Protein AF-A0A916DMB1-F1 (afdb_monomer_lite)

pLDDT: mean 93.6, std 9.12, range [52.88, 98.81]

Secondary structure (DSSP, 8-state):
--HHHHHHHHHHHHHHHHHHHHHHHHHHHHHHHHHHT--EEEE-TTSSSBSSTTTTTSPPPPHHHHHHT--TT-EEEEE-EEEEEETTEEEEEEEEEESSGGGHHHHHHHHHHHTTT----SEE-TTSS-EEEEEEE-GGG--SSSEEEEEE-SEEEESSS--EEETT-TTEEESEEEEEE-TT-EEE-TTPBPTTT-PBPEE-SGGGT-

Sequence (210 aa):
MNSRRHARTSEHEEAAADLKKFDKSIRETALRLCKLGFAVHWLRLGSKAPVEAGWPDLPVKTAEELMRTHQPAFNLGFRAGEPSIVDGLALVVLDVDIKHPDFAEEAYAAAKSLMGGNFRPTVISGSGVGRHQFLRVPLEKVPHKAALTLRSADVAVLNDEPRIVRLGTPKSKPVWTIELLSTGKNVVLPPSIHPDTGRQYEWADAEFVS

Foldseek 3Di:
DPPVVVVVVVVVVVVVVVQVVQLVVQLVLLLVQLVQQFLKFWADALDLHGPDDPVLPDQRDHSVRRVVPDDGRIFMKTFFAPNGAGPQFGKKKWKKFAQAQVCLVVSQVVQCVVVVNPDQFQKDAQVNRIGIDIDTHHNVPFDPDQKDFPDFAQWWAAPVDRDIDGPPPPRTDTSITIIIGYRPDIDTDPQHAHNPRRHGMDGRDPVSVD

Structure (mmCIF, N/CA/C/O backbone):
data_AF-A0A916DMB1-F1
#
_entry.id   AF-A0A916DMB1-F1
#
loop_
_atom_site.group_PDB
_atom_site.id
_atom_site.type_symbol
_atom_site.label_atom_id
_atom_site.label_alt_id
_atom_site.label_comp_id
_atom_site.label_asym_id
_atom_site.label_entity_id
_atom_site.label_seq_id
_atom_site.pdbx_PDB_ins_code
_atom_site.Cartn_x
_atom_site.Cartn_y
_atom_site.Cartn_z
_atom_site.occupancy
_atom_site.B_iso_or_equiv
_atom_site.auth_seq_id
_atom_site.auth_comp_id
_atom_site.auth_asym_id
_atom_site.auth_atom_id
_atom_site.pdbx_PDB_model_num
ATOM 1 N N . MET A 1 1 ? -21.398 44.300 -8.995 1.00 52.88 1 MET A N 1
ATOM 2 C CA . MET A 1 1 ? -20.531 43.870 -7.867 1.00 52.88 1 MET A CA 1
ATOM 3 C C . MET A 1 1 ? -21.116 42.748 -6.985 1.00 52.88 1 MET A C 1
ATOM 5 O O . MET A 1 1 ? -20.352 42.183 -6.215 1.00 52.88 1 MET A O 1
ATOM 9 N N . ASN A 1 2 ? -22.387 42.329 -7.134 1.00 55.28 2 ASN A N 1
ATOM 10 C CA . ASN A 1 2 ? -22.997 41.268 -6.300 1.00 55.28 2 ASN A CA 1
ATOM 11 C C . ASN A 1 2 ? -22.717 39.811 -6.725 1.00 55.28 2 ASN A C 1
ATOM 13 O O . ASN A 1 2 ? -22.819 38.912 -5.894 1.00 55.28 2 ASN A O 1
ATOM 17 N N . SER A 1 3 ? -22.314 39.567 -7.978 1.00 55.03 3 SER A N 1
ATOM 18 C CA . SER A 1 3 ? -22.156 38.199 -8.505 1.00 55.03 3 SER A CA 1
ATOM 19 C C . SER A 1 3 ? -20.922 37.458 -7.968 1.00 55.03 3 SER A C 1
ATOM 21 O O . SER A 1 3 ? -20.956 36.245 -7.813 1.00 55.03 3 SER A O 1
ATOM 23 N N . ARG A 1 4 ? -19.835 38.176 -7.634 1.00 56.75 4 ARG A N 1
ATOM 24 C CA . ARG A 1 4 ? -18.587 37.565 -7.125 1.00 56.75 4 ARG A CA 1
ATOM 25 C C . ARG A 1 4 ? -18.650 37.165 -5.646 1.00 56.75 4 ARG A C 1
ATOM 27 O O . ARG A 1 4 ? -17.880 36.311 -5.228 1.00 56.75 4 ARG A O 1
ATOM 34 N N . ARG A 1 5 ? -19.535 37.783 -4.851 1.00 57.69 5 ARG A N 1
ATOM 35 C CA . ARG A 1 5 ? -19.729 37.413 -3.436 1.00 57.69 5 ARG A CA 1
ATOM 36 C C . ARG A 1 5 ? -20.555 36.135 -3.291 1.00 57.69 5 ARG A C 1
ATOM 38 O O . ARG A 1 5 ? -20.162 35.297 -2.498 1.00 57.69 5 ARG A O 1
ATOM 45 N N . HIS A 1 6 ? -21.610 35.973 -4.094 1.00 58.19 6 HIS A N 1
ATOM 46 C CA . HIS A 1 6 ? -22.453 34.769 -4.075 1.00 58.19 6 HIS A CA 1
ATOM 47 C C . HIS A 1 6 ? -21.714 33.518 -4.581 1.00 58.19 6 HIS A C 1
ATOM 49 O O . HIS A 1 6 ? -21.847 32.460 -3.979 1.00 58.19 6 HIS A O 1
ATOM 55 N N . ALA A 1 7 ? -20.885 33.650 -5.626 1.00 63.22 7 ALA A N 1
ATOM 56 C CA . ALA A 1 7 ? -20.095 32.532 -6.153 1.00 63.22 7 ALA A CA 1
ATOM 57 C C . ALA A 1 7 ? -19.035 32.018 -5.157 1.00 63.22 7 ALA A C 1
ATOM 59 O O . ALA A 1 7 ? -18.841 30.817 -5.018 1.00 63.22 7 ALA A O 1
ATOM 60 N N . ARG A 1 8 ? -18.392 32.916 -4.392 1.00 63.88 8 ARG A N 1
ATOM 61 C CA . ARG A 1 8 ? -17.432 32.508 -3.349 1.00 63.88 8 ARG A CA 1
ATOM 62 C C . ARG A 1 8 ? -18.092 31.765 -2.195 1.00 63.88 8 ARG A C 1
ATOM 64 O O . ARG A 1 8 ? -17.508 30.828 -1.670 1.00 63.88 8 ARG A O 1
ATOM 71 N N . THR A 1 9 ? -19.278 32.192 -1.770 1.00 71.00 9 THR A N 1
ATOM 72 C CA . THR A 1 9 ? -19.999 31.512 -0.687 1.00 71.00 9 THR A CA 1
ATOM 73 C C . THR A 1 9 ? -20.431 30.106 -1.091 1.00 71.00 9 THR A C 1
ATOM 75 O O . THR A 1 9 ? -20.246 29.192 -0.296 1.00 71.00 9 THR A O 1
ATOM 78 N N . SER A 1 10 ? -20.887 29.901 -2.333 1.00 73.25 10 SER A N 1
ATOM 79 C CA . SER A 1 10 ? -21.267 28.566 -2.812 1.00 73.25 10 SER A CA 1
ATOM 80 C C . SER A 1 10 ? -20.072 27.614 -2.943 1.00 73.25 10 SER A C 1
ATOM 82 O O . SER A 1 10 ? -20.172 26.468 -2.524 1.00 73.25 10 SER A O 1
ATOM 84 N N . GLU A 1 11 ? -18.922 28.087 -3.440 1.00 74.06 11 GLU A N 1
ATOM 85 C CA . GLU A 1 11 ? -17.697 27.269 -3.556 1.00 74.06 11 GLU A CA 1
ATOM 86 C C . GLU A 1 11 ? -17.161 26.818 -2.184 1.00 74.06 11 GLU A C 1
ATOM 88 O O . GLU A 1 11 ? -16.715 25.683 -2.017 1.00 74.06 11 GLU A O 1
ATOM 93 N N . HIS A 1 12 ? -17.220 27.693 -1.174 1.00 75.12 12 HIS A N 1
ATOM 94 C CA . HIS A 1 12 ? -16.802 27.347 0.186 1.00 75.12 12 HIS A CA 1
ATOM 95 C C . HIS A 1 12 ? -17.757 26.357 0.869 1.00 75.12 12 HIS A C 1
ATOM 97 O O . HIS A 1 12 ? -17.301 25.490 1.617 1.00 75.12 12 HIS A O 1
ATOM 103 N N . GLU A 1 13 ? -19.064 26.476 0.629 1.00 81.81 13 GLU A N 1
ATOM 104 C CA . GLU A 1 13 ? -20.068 25.550 1.161 1.00 81.81 13 GLU A CA 1
ATOM 105 C C . GLU A 1 13 ? -19.942 24.154 0.539 1.00 81.81 13 GLU A C 1
ATOM 107 O O . GLU A 1 13 ? -19.993 23.158 1.264 1.00 81.81 13 GLU A O 1
ATOM 112 N N . GLU A 1 14 ? -19.700 24.080 -0.771 1.00 85.38 14 GLU A N 1
ATOM 113 C CA . GLU A 1 14 ? -19.480 22.827 -1.500 1.00 85.38 14 GLU A CA 1
ATOM 114 C C . GLU A 1 14 ? -18.206 22.116 -1.019 1.00 85.38 14 GLU A C 1
ATOM 116 O O . GLU A 1 14 ? -18.266 20.962 -0.593 1.00 85.38 14 GLU A O 1
ATOM 121 N N . ALA A 1 15 ? -17.080 22.833 -0.926 1.00 84.25 15 ALA A N 1
ATOM 122 C CA . ALA A 1 15 ? -15.829 22.272 -0.411 1.00 84.25 15 ALA A CA 1
ATOM 123 C C . ALA A 1 15 ? -15.951 21.769 1.043 1.00 84.25 15 ALA A C 1
ATOM 125 O O . ALA A 1 15 ? -15.376 20.742 1.412 1.00 84.25 15 ALA A O 1
ATOM 126 N N . ALA A 1 16 ? -16.718 22.470 1.885 1.00 87.12 16 ALA A N 1
ATOM 127 C CA . ALA A 1 16 ? -16.978 22.037 3.255 1.00 87.12 16 ALA A CA 1
ATOM 128 C C . ALA A 1 16 ? -17.875 20.788 3.318 1.00 87.12 16 ALA A C 1
ATOM 130 O O . ALA A 1 16 ? -17.703 19.954 4.214 1.00 87.12 16 ALA A O 1
ATOM 131 N N . ALA A 1 17 ? -18.833 20.647 2.399 1.00 90.50 17 ALA A N 1
ATOM 132 C CA . ALA A 1 17 ? -19.673 19.458 2.289 1.00 90.50 17 ALA A CA 1
ATOM 133 C C . ALA A 1 17 ? -18.865 18.240 1.813 1.00 90.50 17 ALA A C 1
ATOM 135 O O . ALA A 1 17 ? -18.980 17.163 2.407 1.00 90.50 17 ALA A O 1
ATOM 136 N N . ASP A 1 18 ? -17.994 18.426 0.822 1.00 90.75 18 ASP A N 1
ATOM 137 C CA . ASP A 1 18 ? -17.115 17.377 0.306 1.00 90.75 18 ASP A CA 1
ATOM 138 C C . ASP A 1 18 ? -16.122 16.889 1.358 1.00 90.75 18 ASP A C 1
ATOM 140 O O . ASP A 1 18 ? -15.979 15.679 1.550 1.00 90.75 18 ASP A O 1
ATOM 144 N N . LEU A 1 19 ? -15.508 17.802 2.118 1.00 90.12 19 LEU A N 1
ATOM 145 C CA . LEU A 1 19 ? -14.622 17.431 3.222 1.00 90.12 19 LEU A CA 1
ATOM 146 C C . LEU A 1 19 ? -15.363 16.619 4.294 1.00 90.12 19 LEU A C 1
ATOM 148 O O . LEU A 1 19 ? -14.873 15.581 4.731 1.00 90.12 19 LEU A O 1
ATOM 152 N N . LYS A 1 20 ? -16.576 17.038 4.681 1.00 93.50 20 LYS A N 1
ATOM 153 C CA . LYS A 1 20 ? -17.399 16.281 5.641 1.00 93.50 20 LYS A CA 1
ATOM 154 C C . LYS A 1 20 ? -17.732 14.880 5.129 1.00 93.50 20 LYS A C 1
ATOM 156 O O . LYS A 1 20 ? -17.725 13.926 5.907 1.00 93.50 20 LYS A O 1
ATOM 161 N N . LYS A 1 21 ? -18.042 14.749 3.836 1.00 94.50 21 LYS A N 1
ATOM 162 C CA . LYS A 1 21 ? -18.332 13.459 3.198 1.00 94.50 21 LYS A CA 1
ATOM 163 C C . LYS A 1 21 ? -17.091 12.564 3.167 1.00 94.50 21 LYS A C 1
ATOM 165 O O . LYS A 1 21 ? -17.195 11.383 3.501 1.00 94.50 21 LYS A O 1
ATOM 170 N N . PHE A 1 22 ? -15.937 13.124 2.815 1.00 94.00 22 PHE A N 1
ATOM 171 C CA . PHE A 1 22 ? -14.652 12.430 2.824 1.00 94.00 22 PHE A CA 1
ATOM 172 C C . PHE A 1 22 ? -14.287 11.931 4.226 1.00 94.00 22 PHE A C 1
ATOM 174 O O . PHE A 1 22 ? -14.079 10.733 4.409 1.00 94.00 22 PHE A O 1
ATOM 181 N N . ASP A 1 23 ? -14.309 12.813 5.228 1.00 95.31 23 ASP A N 1
ATOM 182 C CA . ASP A 1 23 ? -13.987 12.473 6.618 1.00 95.31 23 ASP A CA 1
ATOM 183 C C . ASP A 1 23 ? -14.908 11.380 7.163 1.00 95.31 23 ASP A C 1
ATOM 185 O O . ASP A 1 23 ? -14.468 10.464 7.860 1.00 95.31 23 ASP A O 1
ATOM 189 N N . LYS A 1 24 ? -16.203 11.447 6.828 1.00 96.12 24 LYS A N 1
ATOM 190 C CA . LYS A 1 24 ? -17.156 10.394 7.183 1.00 96.12 24 LYS A CA 1
ATOM 191 C C . LYS A 1 24 ? -16.728 9.048 6.589 1.00 96.12 24 LYS A C 1
ATOM 193 O O . LYS A 1 24 ? -16.631 8.073 7.330 1.00 96.12 24 LYS A O 1
ATOM 198 N N . SER A 1 25 ? -16.415 9.008 5.294 1.00 95.62 25 SER A N 1
ATOM 199 C CA . SER A 1 25 ? -16.017 7.778 4.597 1.00 95.62 25 SER A CA 1
ATOM 200 C C . SER A 1 25 ? -14.690 7.198 5.111 1.00 95.62 25 SER A C 1
ATOM 202 O O . SER A 1 25 ? -14.580 5.984 5.312 1.00 95.62 25 SER A O 1
ATOM 204 N N . ILE A 1 26 ? -13.703 8.055 5.401 1.00 96.56 26 ILE A N 1
ATOM 205 C CA . ILE A 1 26 ? -12.424 7.667 6.015 1.00 96.56 26 ILE A CA 1
ATOM 206 C C . ILE A 1 26 ? -12.656 7.016 7.381 1.00 96.56 26 ILE A C 1
ATOM 208 O O . ILE A 1 26 ? -12.130 5.933 7.646 1.00 96.56 26 ILE A O 1
ATOM 212 N N . ARG A 1 27 ? -13.474 7.633 8.240 1.00 97.25 27 ARG A N 1
ATOM 213 C CA . ARG A 1 27 ? -13.764 7.106 9.581 1.00 97.25 27 ARG A CA 1
ATOM 214 C C . ARG A 1 27 ? -14.549 5.800 9.542 1.00 97.25 27 ARG A C 1
ATOM 216 O O . ARG A 1 27 ? -14.222 4.887 10.294 1.00 97.25 27 ARG A O 1
ATOM 223 N N . GLU A 1 28 ? -15.555 5.696 8.678 1.00 96.81 28 GLU A N 1
ATOM 224 C CA . GLU A 1 28 ? -16.334 4.463 8.499 1.00 96.81 28 GLU A CA 1
ATOM 225 C C . GLU A 1 28 ? -15.436 3.307 8.042 1.00 96.81 28 GLU A C 1
ATOM 227 O O . GLU A 1 28 ? -15.470 2.227 8.636 1.00 96.81 28 GLU A O 1
ATOM 232 N N . THR A 1 29 ? -14.554 3.565 7.072 1.00 97.12 29 THR A N 1
ATOM 233 C CA . THR A 1 29 ? -13.581 2.574 6.593 1.00 97.12 29 THR A CA 1
ATOM 234 C C . THR A 1 29 ? -12.595 2.177 7.691 1.00 97.12 29 THR A C 1
ATOM 236 O O . THR A 1 29 ? -12.361 0.988 7.907 1.00 97.12 29 THR A O 1
ATOM 239 N N . ALA A 1 30 ? -12.058 3.147 8.434 1.00 97.88 30 ALA A N 1
ATOM 240 C CA . ALA A 1 30 ? -11.144 2.897 9.544 1.00 97.88 30 ALA A CA 1
ATOM 241 C C . ALA A 1 30 ? -11.778 1.991 10.611 1.00 97.88 30 ALA A C 1
ATOM 243 O O . ALA A 1 30 ? -11.200 0.973 10.987 1.00 97.88 30 ALA A O 1
ATOM 244 N N . LEU A 1 31 ? -12.997 2.323 11.049 1.00 97.25 31 LEU A N 1
ATOM 245 C CA . LEU A 1 31 ? -13.740 1.546 12.041 1.00 97.25 31 LEU A CA 1
ATOM 246 C C . LEU A 1 31 ? -14.007 0.117 11.569 1.00 97.25 31 LEU A C 1
ATOM 248 O O . LEU A 1 31 ? -13.846 -0.823 12.348 1.00 97.25 31 LEU A O 1
ATOM 252 N N . ARG A 1 32 ? -14.412 -0.054 10.308 1.00 96.12 32 ARG A N 1
ATOM 253 C CA . ARG A 1 32 ? -14.641 -1.377 9.722 1.00 96.12 32 ARG A CA 1
ATOM 254 C C . ARG A 1 32 ? -13.361 -2.208 9.720 1.00 96.12 32 ARG A C 1
ATOM 256 O O . ARG A 1 32 ? -13.367 -3.328 10.219 1.00 96.12 32 ARG A O 1
ATOM 263 N N . LEU A 1 33 ? -12.266 -1.666 9.192 1.00 97.12 33 LEU A N 1
ATOM 264 C CA . LEU A 1 33 ? -11.011 -2.406 9.064 1.00 97.12 33 LEU A CA 1
ATOM 265 C C . LEU A 1 33 ? -10.394 -2.737 10.431 1.00 97.12 33 LEU A C 1
ATOM 267 O O . LEU A 1 33 ? -9.905 -3.850 10.610 1.00 97.12 33 LEU A O 1
ATOM 271 N N . CYS A 1 34 ? -10.496 -1.844 11.422 1.00 97.12 34 CYS A N 1
ATOM 272 C CA . CYS A 1 34 ? -10.120 -2.162 12.803 1.00 97.12 34 CYS A CA 1
ATOM 273 C C . CYS A 1 34 ? -10.877 -3.384 13.338 1.00 97.12 34 CYS A C 1
ATOM 275 O O . CYS A 1 34 ? -10.263 -4.265 13.931 1.00 97.12 34 CYS A O 1
ATOM 277 N N . LYS A 1 35 ? -12.196 -3.470 13.103 1.00 95.00 35 LYS A N 1
ATOM 278 C CA . LYS A 1 35 ? -13.009 -4.623 13.536 1.00 95.00 35 LYS A CA 1
ATOM 279 C C . LYS A 1 35 ? -12.604 -5.926 12.852 1.00 95.00 35 LYS A C 1
ATOM 281 O O . LYS A 1 35 ? -12.742 -6.981 13.456 1.00 95.00 35 LYS A O 1
ATOM 286 N N . LEU A 1 36 ? -12.107 -5.848 11.618 1.00 95.31 36 LEU A N 1
ATOM 287 C CA . LEU A 1 36 ? -11.572 -6.998 10.887 1.00 95.31 36 LEU A CA 1
ATOM 288 C C . LEU A 1 36 ? -10.167 -7.409 11.356 1.00 95.31 36 LEU A C 1
ATOM 290 O O . LEU A 1 36 ? -9.690 -8.459 10.945 1.00 95.31 36 LEU A O 1
ATOM 294 N N . GLY A 1 37 ? -9.510 -6.606 12.201 1.00 97.19 37 GLY A N 1
ATOM 295 C CA . GLY A 1 37 ? -8.184 -6.898 12.748 1.00 97.19 37 GLY A CA 1
ATOM 296 C C . GLY A 1 37 ? -7.021 -6.192 12.044 1.00 97.19 37 GLY A C 1
ATOM 297 O O . GLY A 1 37 ? -5.859 -6.523 12.275 1.00 97.19 37 GLY A O 1
ATOM 298 N N . PHE A 1 38 ? -7.296 -5.187 11.207 1.00 98.38 38 PHE A N 1
ATOM 299 C CA . PHE A 1 38 ? -6.245 -4.329 10.658 1.00 98.38 38 PHE A CA 1
ATOM 300 C C . PHE A 1 38 ? -5.675 -3.417 11.752 1.00 98.38 38 PHE A C 1
ATOM 302 O O . PHE A 1 38 ? -6.417 -2.736 12.464 1.00 98.38 38 PHE A O 1
ATOM 309 N N . ALA A 1 39 ? -4.348 -3.292 11.803 1.00 98.25 39 ALA A N 1
ATOM 310 C CA . ALA A 1 39 ? -3.671 -2.257 12.576 1.00 98.25 39 ALA A CA 1
ATOM 311 C C . ALA A 1 39 ? -3.675 -0.928 11.816 1.00 98.25 39 ALA A C 1
ATOM 313 O O . ALA A 1 39 ? -2.672 -0.517 11.223 1.00 98.25 39 ALA A O 1
ATOM 314 N N . VAL A 1 40 ? -4.838 -0.284 11.816 1.00 98.44 40 VAL A N 1
ATOM 315 C CA . VAL A 1 40 ? -5.095 0.983 11.132 1.00 98.44 40 VAL A CA 1
ATOM 316 C C . VAL A 1 40 ? -4.443 2.158 11.872 1.00 98.44 40 VAL A C 1
ATOM 318 O O . VAL A 1 40 ? -4.406 2.201 13.102 1.00 98.44 40 VAL A O 1
ATOM 321 N N . HIS A 1 41 ? -3.956 3.140 11.112 1.00 98.56 41 HIS A N 1
ATOM 322 C CA . HIS A 1 41 ? -3.438 4.411 11.628 1.00 98.56 41 HIS A CA 1
ATOM 323 C C . HIS A 1 41 ? -3.715 5.580 10.672 1.00 98.56 41 HIS A C 1
ATOM 325 O O . HIS A 1 41 ? -4.027 5.391 9.493 1.00 98.56 41 HIS A O 1
ATOM 331 N N . TRP A 1 42 ? -3.588 6.802 11.184 1.00 98.50 42 TRP A N 1
ATOM 332 C CA . TRP A 1 42 ? -3.782 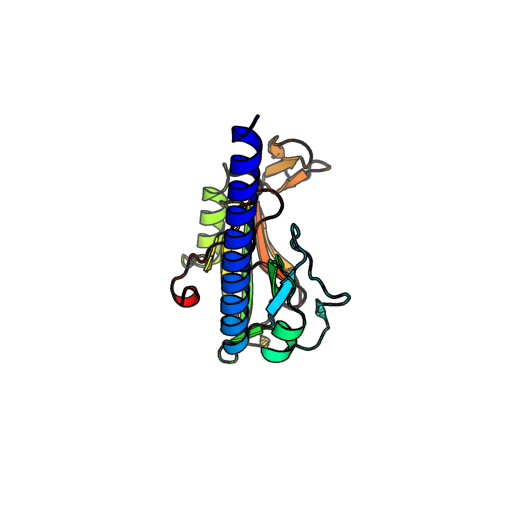8.015 10.394 1.00 98.50 42 TRP A CA 1
ATOM 333 C C . TRP A 1 42 ? -2.522 8.411 9.630 1.00 98.50 42 TRP A C 1
ATOM 335 O O . TRP A 1 42 ? -1.405 8.345 10.151 1.00 98.50 42 TRP A O 1
ATOM 345 N N . LEU A 1 43 ? -2.717 8.896 8.408 1.00 98.50 43 LEU A N 1
ATOM 346 C CA . LEU A 1 43 ? -1.678 9.478 7.569 1.00 98.50 43 LEU A CA 1
ATOM 347 C C . LEU A 1 43 ? -1.917 10.982 7.423 1.00 98.50 43 LEU A C 1
ATOM 349 O O . LEU A 1 43 ? -3.057 11.451 7.375 1.00 98.50 43 LEU A O 1
ATOM 353 N N . ARG A 1 44 ? -0.827 11.744 7.330 1.00 95.62 44 ARG A N 1
ATOM 354 C CA . ARG A 1 44 ? -0.892 13.196 7.144 1.00 95.62 44 ARG A CA 1
ATOM 355 C C . ARG A 1 44 ? -1.579 13.548 5.822 1.00 95.62 44 ARG A C 1
ATOM 357 O O . ARG A 1 44 ? -1.346 12.891 4.807 1.00 95.62 44 ARG A O 1
ATOM 364 N N . LEU A 1 45 ? -2.361 14.627 5.831 1.00 88.56 45 LEU A N 1
ATOM 365 C CA . LEU A 1 45 ? -2.951 15.209 4.624 1.00 88.56 45 LEU A CA 1
ATOM 366 C C . LEU A 1 45 ? -1.871 15.477 3.564 1.00 88.56 45 LEU A C 1
ATOM 368 O O . LEU A 1 45 ? -0.785 15.963 3.885 1.00 88.56 45 LEU A O 1
ATOM 372 N N . GLY A 1 46 ? -2.172 15.159 2.302 1.00 87.06 46 GLY A N 1
ATOM 373 C CA . GLY A 1 46 ? -1.257 15.394 1.181 1.00 87.06 46 GLY A CA 1
ATOM 374 C C . GLY A 1 46 ? 0.031 14.573 1.269 1.00 87.06 46 GLY A C 1
ATOM 375 O O . GLY A 1 46 ? 1.040 14.926 0.667 1.00 87.06 46 GLY A O 1
ATOM 376 N N . SER A 1 47 ? 0.027 13.484 2.040 1.00 93.19 47 SER A N 1
ATOM 377 C CA . SER A 1 47 ? 1.177 12.608 2.218 1.00 93.19 47 SER A CA 1
ATOM 378 C C . SER A 1 47 ? 0.743 11.155 2.399 1.00 93.19 47 SER A C 1
ATOM 380 O O . SER A 1 47 ? -0.407 10.844 2.705 1.00 93.19 47 SER A O 1
ATOM 382 N N . LYS A 1 48 ? 1.705 10.246 2.233 1.00 94.88 48 LYS A N 1
ATOM 383 C CA . LYS A 1 48 ? 1.579 8.824 2.589 1.00 94.88 48 LYS A CA 1
ATOM 384 C C . LYS A 1 48 ? 2.216 8.517 3.950 1.00 94.88 48 LYS A C 1
ATOM 386 O O . LYS A 1 48 ? 2.373 7.355 4.311 1.00 94.88 48 LYS A O 1
ATOM 391 N N . ALA A 1 49 ? 2.657 9.538 4.682 1.00 96.75 49 ALA A N 1
ATOM 392 C CA . ALA A 1 49 ? 3.417 9.364 5.909 1.00 96.75 49 ALA A CA 1
ATOM 393 C C . ALA A 1 49 ? 2.506 9.310 7.153 1.00 96.75 49 ALA A C 1
ATOM 395 O O . ALA A 1 49 ? 1.627 10.169 7.286 1.00 96.75 49 ALA A O 1
ATOM 396 N N . PRO A 1 50 ? 2.730 8.363 8.085 1.00 97.75 50 PRO A N 1
ATOM 397 C CA . PRO A 1 50 ? 1.944 8.260 9.315 1.00 97.75 50 PRO A CA 1
ATOM 398 C C . PRO A 1 50 ? 2.072 9.490 10.205 1.00 97.75 50 PRO A C 1
ATOM 400 O O . PRO A 1 50 ? 3.136 10.111 10.261 1.00 97.75 50 PRO A O 1
ATOM 403 N N . VAL A 1 51 ? 0.985 9.842 10.893 1.00 97.62 51 VAL A N 1
ATOM 404 C CA . VAL A 1 51 ? 0.917 11.008 11.790 1.00 97.62 51 VAL A CA 1
ATOM 405 C C . VAL A 1 51 ? 1.846 10.841 12.991 1.00 97.62 51 VAL A C 1
ATOM 407 O O . VAL A 1 51 ? 2.517 11.794 13.379 1.00 97.62 51 VAL A O 1
ATOM 410 N N . GLU A 1 52 ? 1.916 9.637 13.555 1.00 96.50 52 GLU A N 1
ATOM 411 C CA . GLU A 1 52 ? 2.639 9.379 14.798 1.00 96.50 52 GLU A CA 1
ATOM 412 C C . GLU A 1 52 ? 4.127 9.091 14.570 1.00 96.50 52 GLU A C 1
ATOM 414 O O . GLU A 1 52 ? 4.523 8.353 13.664 1.00 96.50 52 GLU A O 1
ATOM 419 N N . ALA A 1 53 ? 4.971 9.661 15.429 1.00 95.31 53 ALA A N 1
ATOM 420 C CA . ALA A 1 53 ? 6.383 9.306 15.488 1.00 95.31 53 ALA A CA 1
ATOM 421 C C . ALA A 1 53 ? 6.544 7.880 16.040 1.00 95.31 53 ALA A C 1
ATOM 423 O O . ALA A 1 53 ? 5.799 7.470 16.926 1.00 95.31 53 ALA A O 1
ATOM 424 N N . GLY A 1 54 ? 7.507 7.119 15.511 1.00 93.94 54 GLY A N 1
ATOM 425 C CA . GLY A 1 54 ? 7.717 5.726 15.931 1.00 93.94 54 GLY A CA 1
ATOM 426 C C . GLY A 1 54 ? 6.568 4.777 15.566 1.00 93.94 54 GLY A C 1
ATOM 427 O O . GLY A 1 54 ? 6.475 3.698 16.138 1.00 93.94 54 GLY A O 1
ATOM 428 N N . TRP A 1 55 ? 5.703 5.155 14.613 1.00 94.69 55 TRP A N 1
ATOM 429 C CA . TRP A 1 55 ? 4.509 4.391 14.226 1.00 94.69 55 TRP A CA 1
ATOM 430 C C . TRP A 1 55 ? 4.701 2.880 13.983 1.00 94.69 55 TRP A C 1
ATOM 432 O O . TRP A 1 55 ? 3.742 2.153 14.262 1.00 94.69 55 TRP A O 1
ATOM 442 N N . PRO A 1 56 ? 5.849 2.357 13.479 1.00 93.62 56 PRO A N 1
ATOM 443 C CA . PRO A 1 56 ? 5.974 0.918 13.258 1.00 93.62 56 PRO A CA 1
ATOM 444 C C . PRO A 1 56 ? 5.824 0.126 14.557 1.00 93.62 56 PRO A C 1
ATOM 446 O O . PRO A 1 56 ? 5.161 -0.907 14.549 1.00 93.62 56 PRO A O 1
ATOM 449 N N . ASP A 1 57 ? 6.336 0.669 15.663 1.00 93.50 57 ASP A N 1
ATOM 450 C CA . ASP A 1 57 ? 6.518 -0.038 16.936 1.00 93.50 57 ASP A CA 1
ATOM 451 C C . ASP A 1 57 ? 5.436 0.292 17.978 1.00 93.50 57 ASP A C 1
ATOM 453 O O . ASP A 1 57 ? 5.429 -0.257 19.079 1.00 93.50 57 ASP A O 1
ATOM 457 N N . LEU A 1 58 ? 4.502 1.195 17.659 1.00 95.19 58 LEU A N 1
ATOM 458 C CA . LEU A 1 58 ? 3.434 1.568 18.587 1.00 95.19 58 LEU A CA 1
ATOM 459 C C . LEU A 1 58 ? 2.453 0.404 18.830 1.00 95.19 58 LEU A C 1
ATOM 461 O O . LEU A 1 58 ? 2.208 -0.409 17.933 1.00 95.19 58 LEU A O 1
ATOM 465 N N . PRO A 1 59 ? 1.795 0.338 19.996 1.00 96.25 59 PRO A N 1
ATOM 466 C CA . PRO A 1 59 ? 0.681 -0.583 20.197 1.00 96.25 59 PRO A CA 1
ATOM 467 C C . PRO A 1 59 ? -0.408 -0.413 19.124 1.00 96.25 59 PRO A C 1
ATOM 469 O O . PRO A 1 59 ? -0.651 0.694 18.631 1.00 96.25 59 PRO A O 1
ATOM 472 N N . VAL A 1 60 ? -1.053 -1.516 18.727 1.00 96.94 60 VAL A N 1
ATOM 473 C CA . VAL A 1 60 ? -2.229 -1.460 17.844 1.00 96.94 60 VAL A CA 1
ATOM 474 C C . VAL A 1 60 ? -3.352 -0.749 18.589 1.00 96.94 60 VAL A C 1
ATOM 476 O O . VAL A 1 60 ? -3.717 -1.166 19.684 1.00 96.94 60 VAL A O 1
ATOM 479 N N . LYS A 1 61 ? -3.881 0.325 17.997 1.00 95.38 61 LYS A N 1
ATOM 480 C CA . LYS A 1 61 ? -4.985 1.085 18.587 1.00 95.38 61 LYS A CA 1
ATOM 481 C C . LYS A 1 61 ? -6.292 0.319 18.486 1.00 95.38 61 LYS A C 1
ATOM 483 O O . LYS A 1 61 ? -6.572 -0.287 17.449 1.00 95.38 61 LYS A O 1
ATOM 488 N N . THR A 1 62 ? -7.132 0.444 19.508 1.00 95.44 62 THR A N 1
ATOM 489 C CA . THR A 1 62 ? -8.548 0.092 19.368 1.00 95.44 62 THR A CA 1
ATOM 490 C C . THR A 1 62 ? -9.258 1.075 18.434 1.00 95.44 62 THR A C 1
ATOM 492 O O . THR A 1 62 ? -8.761 2.168 18.135 1.00 95.44 62 THR A O 1
ATOM 495 N N . ALA A 1 63 ? -10.456 0.705 17.980 1.00 95.75 63 ALA A N 1
ATOM 496 C CA . ALA A 1 63 ? -11.292 1.580 17.167 1.00 95.75 63 ALA A CA 1
ATOM 497 C C . ALA A 1 63 ? -11.593 2.913 17.883 1.00 95.75 63 ALA A C 1
ATOM 499 O O . ALA A 1 63 ? -11.531 3.981 17.271 1.00 95.75 63 ALA A O 1
ATOM 500 N N . GLU A 1 64 ? -11.868 2.869 19.186 1.00 96.25 64 GLU A N 1
ATOM 501 C CA . GLU A 1 64 ? -12.148 4.043 20.018 1.00 96.25 64 GLU A CA 1
ATOM 502 C C . GLU A 1 64 ? -10.921 4.955 20.134 1.00 96.25 64 GLU A C 1
ATOM 504 O O . GLU A 1 64 ? -11.025 6.172 19.949 1.00 96.25 64 GLU A O 1
ATOM 509 N N . GLU A 1 65 ? -9.748 4.375 20.397 1.00 96.94 65 GLU A N 1
ATOM 510 C CA . GLU A 1 65 ? -8.488 5.113 20.495 1.00 96.94 65 GLU A CA 1
ATOM 511 C C . GLU A 1 65 ? -8.126 5.793 19.176 1.00 96.94 65 GLU A C 1
ATOM 513 O O . GLU A 1 65 ? -7.720 6.958 19.178 1.00 96.94 65 GLU A O 1
ATOM 518 N N . LEU A 1 66 ? -8.307 5.084 18.058 1.00 97.06 66 LEU A N 1
ATOM 519 C CA . LEU A 1 66 ? -8.074 5.610 16.721 1.00 97.06 66 LEU A CA 1
ATOM 520 C C . LEU A 1 66 ? -9.022 6.778 16.415 1.00 97.06 66 LEU A C 1
ATOM 522 O O . LEU A 1 66 ? -8.580 7.820 15.932 1.00 97.06 66 LEU A O 1
ATOM 526 N N . MET A 1 67 ? -10.315 6.658 16.734 1.00 97.69 67 MET A N 1
ATOM 527 C CA . MET A 1 67 ? -11.279 7.737 16.478 1.00 97.69 67 MET A CA 1
ATOM 528 C C . MET A 1 67 ? -10.997 8.996 17.295 1.00 97.69 67 MET A C 1
ATOM 530 O O . MET A 1 67 ? -11.218 10.099 16.795 1.00 97.69 67 MET A O 1
ATOM 534 N N . ARG A 1 68 ? -10.486 8.859 18.523 1.00 97.19 68 ARG A N 1
ATOM 535 C CA . ARG A 1 68 ? -10.151 10.004 19.384 1.00 97.19 68 ARG A CA 1
ATOM 536 C C . ARG A 1 68 ? -9.043 10.885 18.799 1.00 97.19 68 ARG A C 1
ATOM 538 O O . ARG A 1 68 ? -8.976 12.064 19.129 1.00 97.19 68 ARG A O 1
ATOM 545 N N . THR A 1 69 ? -8.176 10.326 17.957 1.00 96.31 69 THR A N 1
ATOM 546 C CA . THR A 1 69 ? -7.032 11.038 17.363 1.00 96.31 69 THR A CA 1
ATOM 547 C C . THR A 1 69 ? -7.264 11.474 15.917 1.00 96.31 69 THR A C 1
ATOM 549 O O . THR A 1 69 ? -6.373 12.076 15.317 1.00 96.31 69 THR A O 1
ATOM 552 N N . HIS A 1 70 ? -8.445 11.197 15.356 1.00 96.75 70 HIS A N 1
ATOM 553 C CA . HIS A 1 70 ? -8.804 11.631 14.011 1.00 96.75 70 HIS A CA 1
ATOM 554 C C . HIS A 1 70 ? -8.824 13.161 13.908 1.00 96.75 70 HIS A C 1
ATOM 556 O O . HIS A 1 70 ? -9.386 13.845 14.765 1.00 96.75 70 HIS A O 1
ATOM 562 N N . GLN A 1 71 ? -8.290 13.689 12.809 1.00 95.31 71 GLN A N 1
ATOM 563 C CA . GLN A 1 71 ? -8.468 15.082 12.411 1.00 95.31 71 GLN A CA 1
ATOM 564 C C . GLN A 1 71 ? -9.004 15.144 10.979 1.00 95.31 71 GLN A C 1
ATOM 566 O O . GLN A 1 71 ? -8.729 14.229 10.199 1.00 95.31 71 GLN A O 1
ATOM 571 N N . PRO A 1 72 ? -9.746 16.211 10.626 1.00 93.75 72 PRO A N 1
ATOM 572 C CA . PRO A 1 72 ? -10.227 16.402 9.268 1.00 93.75 72 PRO A CA 1
ATOM 573 C C . PRO A 1 72 ? -9.121 16.272 8.221 1.00 93.75 72 PRO A C 1
ATOM 575 O O . PRO A 1 72 ? -7.998 16.742 8.423 1.00 93.75 72 PRO A O 1
ATOM 578 N N . ALA A 1 73 ? -9.471 15.666 7.090 1.00 93.00 73 ALA A N 1
ATOM 579 C CA . ALA A 1 73 ? -8.617 15.456 5.928 1.00 93.00 73 ALA A CA 1
ATOM 580 C C . ALA A 1 73 ? -7.428 14.494 6.141 1.00 93.00 73 ALA A C 1
ATOM 582 O O . ALA A 1 73 ? -6.550 14.392 5.279 1.00 93.00 73 ALA A O 1
ATOM 583 N N . PHE A 1 74 ? -7.367 13.768 7.261 1.00 97.62 74 PHE A N 1
ATOM 584 C CA . PHE A 1 74 ? -6.400 12.682 7.397 1.00 97.62 74 PHE A CA 1
ATOM 585 C C . PHE A 1 74 ? -6.666 11.578 6.374 1.00 97.62 74 PHE A C 1
ATOM 587 O O . PHE A 1 74 ? -7.801 11.196 6.098 1.00 97.62 74 PHE A O 1
ATOM 594 N N . ASN A 1 75 ? -5.575 11.047 5.831 1.00 98.00 75 ASN A N 1
ATOM 595 C CA . ASN A 1 75 ? -5.597 9.829 5.039 1.00 98.00 75 ASN A CA 1
ATOM 596 C C . ASN A 1 75 ? -5.533 8.608 5.970 1.00 98.00 75 ASN A C 1
ATOM 598 O O . ASN A 1 75 ? -5.257 8.712 7.169 1.00 98.00 75 ASN A O 1
ATOM 602 N N . LEU A 1 76 ? -5.751 7.431 5.397 1.00 97.88 76 LEU A N 1
ATOM 603 C CA . LEU A 1 76 ? -5.802 6.159 6.098 1.00 97.88 76 LEU A CA 1
ATOM 604 C C . LEU A 1 76 ? -4.702 5.217 5.613 1.00 97.88 76 LEU A C 1
ATOM 606 O O . LEU A 1 76 ? -4.472 5.057 4.412 1.00 97.88 76 LEU A O 1
ATOM 610 N N . GLY A 1 77 ? -4.050 4.544 6.550 1.00 98.19 77 GLY A N 1
ATOM 611 C CA . GLY A 1 77 ? -3.165 3.431 6.242 1.00 98.19 77 GLY A CA 1
ATOM 612 C C . GLY A 1 77 ? -3.325 2.300 7.241 1.00 98.19 77 GLY A C 1
ATOM 613 O O . GLY A 1 77 ? -4.033 2.425 8.242 1.00 98.19 77 GLY A O 1
ATOM 614 N N . PHE A 1 78 ? -2.632 1.202 6.987 1.00 98.56 78 PHE A N 1
ATOM 615 C CA . PHE A 1 78 ? -2.449 0.141 7.966 1.00 98.56 78 PHE A CA 1
ATOM 616 C C . PHE A 1 78 ? -1.008 -0.349 7.977 1.00 98.56 78 PHE A C 1
ATOM 618 O O . PHE A 1 78 ? -0.229 -0.098 7.050 1.00 98.56 78 PHE A O 1
ATOM 625 N N . ARG A 1 79 ? -0.666 -1.058 9.048 1.00 98.44 79 ARG A N 1
ATOM 626 C CA . ARG A 1 79 ? 0.637 -1.694 9.223 1.00 98.44 79 ARG A CA 1
ATOM 627 C C . ARG A 1 79 ? 0.574 -3.132 8.722 1.00 98.44 79 ARG A C 1
ATOM 629 O O . ARG A 1 79 ? -0.139 -3.943 9.309 1.00 98.44 79 ARG A O 1
ATOM 636 N N . ALA A 1 80 ? 1.286 -3.434 7.641 1.00 98.38 80 ALA A N 1
ATOM 637 C CA . ALA A 1 80 ? 1.348 -4.788 7.092 1.00 98.38 80 ALA A CA 1
ATOM 638 C C . ALA A 1 80 ? 2.104 -5.743 8.036 1.00 98.38 80 ALA A C 1
ATOM 640 O O . ALA A 1 80 ? 2.877 -5.298 8.884 1.00 98.38 80 ALA A O 1
ATOM 641 N N . GLY A 1 81 ? 1.901 -7.047 7.857 1.00 98.12 81 GLY A N 1
ATOM 642 C CA . GLY A 1 81 ? 2.522 -8.119 8.632 1.00 98.12 81 GLY A CA 1
ATOM 643 C C . GLY A 1 81 ? 1.844 -8.374 9.977 1.00 98.12 81 GLY A C 1
ATOM 644 O O . GLY A 1 81 ? 0.623 -8.298 10.098 1.00 98.12 81 GLY A O 1
ATOM 645 N N . GLU A 1 82 ? 2.658 -8.683 10.985 1.00 97.12 82 GLU A N 1
ATOM 646 C CA . GLU A 1 82 ? 2.237 -9.106 12.331 1.00 97.12 82 GLU A CA 1
ATOM 647 C C . GLU A 1 82 ? 1.242 -8.173 13.039 1.00 97.12 82 GLU A C 1
ATOM 649 O O . GLU A 1 82 ? 0.384 -8.682 13.755 1.00 97.12 82 GLU A O 1
ATOM 654 N N . PRO A 1 83 ? 1.283 -6.835 12.870 1.00 97.94 83 PRO A N 1
ATOM 655 C CA . PRO A 1 83 ? 0.304 -5.978 13.529 1.00 97.94 83 PRO A CA 1
ATOM 656 C C . PRO A 1 83 ? -1.133 -6.175 13.023 1.00 97.94 83 PRO A C 1
ATOM 658 O O . PRO A 1 83 ? -2.067 -5.897 13.769 1.00 97.94 83 PRO A O 1
ATOM 661 N N . SER A 1 84 ? -1.323 -6.606 11.771 1.00 98.31 84 SER A N 1
ATOM 662 C CA . SER A 1 84 ? -2.648 -6.750 11.155 1.00 98.31 84 SER A CA 1
ATOM 663 C C . SER A 1 84 ? -3.018 -8.218 11.007 1.00 98.31 84 SER A C 1
ATOM 665 O O . SER A 1 84 ? -2.576 -8.876 10.064 1.00 98.31 84 SER A O 1
ATOM 667 N N . ILE A 1 85 ? -3.846 -8.717 11.924 1.00 98.00 85 ILE A N 1
ATOM 668 C CA . ILE A 1 85 ? -4.251 -10.123 11.992 1.00 98.00 85 ILE A CA 1
ATOM 669 C C . ILE A 1 85 ? -5.736 -10.247 11.666 1.00 98.00 85 ILE A C 1
ATOM 671 O O . ILE A 1 85 ? -6.581 -9.802 12.435 1.00 98.00 85 ILE A O 1
ATOM 675 N N . VAL A 1 86 ? -6.050 -10.894 10.547 1.00 96.44 86 VAL A N 1
ATOM 676 C CA . VAL A 1 86 ? -7.416 -11.138 10.067 1.00 96.44 86 VAL A CA 1
ATOM 677 C C . VAL A 1 86 ? -7.650 -12.644 10.074 1.00 96.44 86 VAL A C 1
ATOM 679 O O . VAL A 1 86 ? -6.889 -13.384 9.452 1.00 96.44 86 VAL A O 1
ATOM 682 N N . ASP A 1 87 ? -8.667 -13.105 10.802 1.00 95.50 87 ASP A N 1
ATOM 683 C CA . ASP A 1 87 ? -8.997 -14.534 10.957 1.00 95.50 87 ASP A CA 1
ATOM 684 C C . ASP A 1 87 ? -7.808 -15.398 11.427 1.00 95.50 87 ASP A C 1
ATOM 686 O O . ASP A 1 87 ? -7.606 -16.527 10.983 1.00 95.50 87 ASP A O 1
ATOM 690 N N . GLY A 1 88 ? -6.979 -14.848 12.321 1.00 97.19 88 GLY A N 1
ATOM 691 C CA . GLY A 1 88 ? -5.789 -15.524 12.854 1.00 97.19 88 GLY A CA 1
ATOM 692 C C . GLY A 1 88 ? -4.583 -15.559 11.906 1.00 97.19 88 GLY A C 1
ATOM 693 O O . GLY A 1 88 ? -3.558 -16.141 12.256 1.00 97.19 88 GLY A O 1
ATOM 694 N N . LEU A 1 89 ? -4.671 -14.925 10.733 1.00 98.44 89 LEU A N 1
ATOM 695 C CA . LEU A 1 89 ? -3.599 -14.845 9.740 1.00 98.44 89 LEU A CA 1
ATOM 696 C C . LEU A 1 89 ? -3.074 -13.412 9.628 1.00 98.44 89 LEU A C 1
ATOM 698 O O . LEU A 1 89 ? -3.846 -12.454 9.644 1.00 98.44 89 LEU A O 1
ATOM 702 N N . ALA A 1 90 ? -1.763 -13.255 9.466 1.00 98.31 90 ALA A N 1
ATOM 703 C CA . ALA A 1 90 ? -1.158 -11.951 9.227 1.00 98.31 90 ALA A CA 1
ATOM 704 C C . ALA A 1 90 ? -1.439 -11.464 7.805 1.00 98.31 90 ALA A C 1
ATOM 706 O O . ALA A 1 90 ? -1.414 -12.238 6.843 1.00 98.31 90 ALA A O 1
ATOM 707 N N . LEU A 1 91 ? -1.664 -10.160 7.671 1.00 98.31 91 LEU A N 1
ATOM 708 C CA . LEU A 1 91 ? -1.940 -9.516 6.397 1.00 98.31 91 LEU A CA 1
ATOM 709 C C . LEU A 1 91 ? -0.668 -8.902 5.808 1.00 98.31 91 LEU A C 1
ATOM 711 O O . LEU A 1 91 ? -0.202 -7.857 6.259 1.00 98.31 91 LEU A O 1
ATOM 715 N N . VAL A 1 92 ? -0.126 -9.516 4.763 1.00 98.62 92 VAL A N 1
ATOM 716 C CA . VAL A 1 92 ? 0.970 -8.957 3.954 1.00 98.62 92 VAL A CA 1
ATOM 717 C C . VAL A 1 92 ? 0.420 -8.429 2.630 1.00 98.62 92 VAL A C 1
ATOM 719 O O . VAL A 1 92 ? -0.719 -8.717 2.257 1.00 98.62 92 VAL A O 1
ATOM 722 N N . VAL A 1 93 ? 1.205 -7.628 1.911 1.00 98.75 93 VAL A N 1
ATOM 723 C CA . VAL A 1 93 ? 0.732 -6.974 0.682 1.00 98.75 93 VAL A CA 1
ATOM 724 C C . VAL A 1 93 ? 1.681 -7.230 -0.470 1.00 98.75 93 VAL A C 1
ATOM 726 O O . VAL A 1 93 ? 2.858 -6.898 -0.383 1.00 98.75 93 VAL A O 1
ATOM 729 N N . LEU A 1 94 ? 1.157 -7.777 -1.564 1.00 98.75 94 LEU A N 1
ATOM 730 C CA . LEU A 1 94 ? 1.827 -7.719 -2.856 1.00 98.75 94 LEU A CA 1
ATOM 731 C C . LEU A 1 94 ? 1.585 -6.327 -3.451 1.00 98.75 94 LEU A C 1
ATOM 733 O O . LEU A 1 94 ? 0.467 -6.014 -3.867 1.00 98.75 94 LEU A O 1
ATOM 737 N N . ASP A 1 95 ? 2.621 -5.499 -3.452 1.00 98.75 95 ASP A N 1
ATOM 738 C CA . ASP A 1 95 ? 2.614 -4.140 -3.986 1.00 98.75 95 ASP A CA 1
ATOM 739 C C . ASP A 1 95 ? 3.192 -4.132 -5.402 1.00 98.75 95 ASP A C 1
ATOM 741 O O . ASP A 1 95 ? 4.329 -4.554 -5.622 1.00 98.75 95 ASP A O 1
ATOM 745 N N . VAL A 1 96 ? 2.393 -3.681 -6.366 1.00 98.62 96 VAL A N 1
ATOM 746 C CA . VAL A 1 96 ? 2.791 -3.482 -7.761 1.00 98.62 96 VAL A CA 1
ATOM 747 C C . VAL A 1 96 ? 2.913 -1.978 -7.992 1.00 98.62 96 VAL A C 1
ATOM 749 O O . VAL A 1 96 ? 1.932 -1.298 -8.317 1.00 98.62 96 VAL A O 1
ATOM 752 N N . ASP A 1 97 ? 4.131 -1.466 -7.819 1.00 97.62 97 ASP A N 1
ATOM 753 C CA . ASP A 1 97 ? 4.477 -0.053 -7.968 1.00 97.62 97 ASP A CA 1
ATOM 754 C C . ASP A 1 97 ? 4.937 0.234 -9.400 1.00 97.62 97 ASP A C 1
ATOM 756 O O . ASP A 1 97 ? 6.020 -0.182 -9.817 1.00 97.62 97 ASP A O 1
ATOM 760 N N . ILE A 1 98 ? 4.119 0.961 -10.161 1.00 97.31 98 ILE A N 1
ATOM 761 C CA . ILE A 1 98 ? 4.383 1.322 -11.559 1.00 97.31 98 ILE A CA 1
ATOM 762 C C . ILE A 1 98 ? 4.653 2.823 -11.641 1.00 97.31 98 ILE A C 1
ATOM 764 O O . IL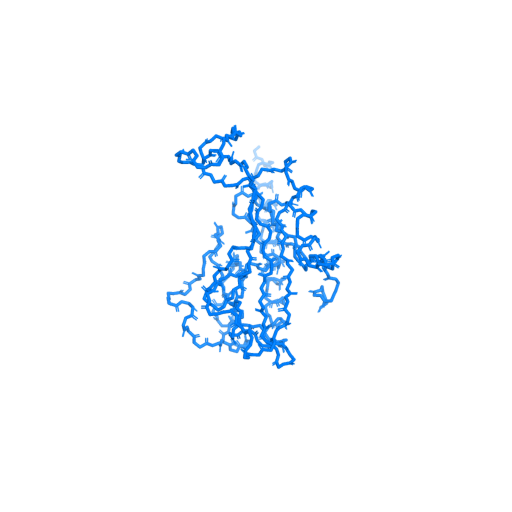E A 1 98 ? 3.790 3.644 -11.330 1.00 97.31 98 ILE A O 1
ATOM 768 N N . LYS A 1 99 ? 5.855 3.169 -12.105 1.00 94.31 99 LYS A N 1
ATOM 769 C CA . LYS A 1 99 ? 6.341 4.548 -12.259 1.00 94.31 99 LYS A CA 1
ATOM 770 C C . LYS A 1 99 ? 6.133 5.087 -13.671 1.00 94.31 99 LYS A C 1
ATOM 772 O O . LYS A 1 99 ? 6.075 6.299 -13.845 1.00 94.31 99 LYS A O 1
ATOM 777 N N . HIS A 1 100 ? 6.015 4.206 -14.667 1.00 94.50 100 HIS A N 1
ATOM 778 C CA . HIS A 1 100 ? 5.744 4.581 -16.054 1.00 94.50 100 HIS A CA 1
ATOM 779 C C . HIS A 1 100 ? 4.530 3.804 -16.604 1.00 94.50 100 HIS A C 1
ATOM 781 O O . HIS A 1 100 ? 4.631 2.586 -16.770 1.00 94.50 100 HIS A O 1
ATOM 787 N N . PRO A 1 101 ? 3.391 4.471 -16.891 1.00 94.06 101 PRO A N 1
ATOM 788 C CA . PRO A 1 101 ? 2.124 3.822 -17.253 1.00 94.06 101 PRO A CA 1
ATOM 789 C C . PRO A 1 101 ? 2.195 2.852 -18.435 1.00 94.06 101 PRO A C 1
ATOM 791 O O . PRO A 1 101 ? 1.535 1.818 -18.399 1.00 94.06 101 PRO A O 1
ATOM 794 N N . ASP A 1 102 ? 3.032 3.135 -19.437 1.00 96.00 102 ASP A N 1
ATOM 795 C CA . ASP A 1 102 ? 3.181 2.278 -20.626 1.00 96.00 102 ASP A CA 1
ATOM 796 C C . ASP A 1 102 ? 3.669 0.854 -20.305 1.00 96.00 102 ASP A C 1
ATOM 798 O O . ASP A 1 102 ? 3.526 -0.048 -21.126 1.00 96.00 102 ASP A O 1
ATOM 802 N N . PHE A 1 103 ? 4.207 0.629 -19.102 1.00 97.44 103 PHE A N 1
ATOM 803 C CA . PHE A 1 103 ? 4.677 -0.678 -18.639 1.00 97.44 103 PHE A CA 1
ATOM 804 C C . PHE A 1 103 ? 3.704 -1.361 -17.662 1.00 97.44 103 PHE A C 1
ATOM 806 O O . PHE A 1 103 ? 4.058 -2.361 -17.035 1.00 97.44 103 PHE A O 1
ATOM 813 N N . ALA A 1 104 ? 2.480 -0.845 -17.502 1.00 98.06 104 ALA A N 1
ATOM 814 C CA . ALA A 1 104 ? 1.509 -1.394 -16.556 1.00 98.06 104 ALA A CA 1
ATOM 815 C C . ALA A 1 104 ? 1.108 -2.840 -16.893 1.00 98.06 104 ALA A C 1
ATOM 817 O O . ALA A 1 104 ? 1.143 -3.701 -16.017 1.00 98.06 104 ALA A O 1
ATOM 818 N N . GLU A 1 105 ? 0.803 -3.135 -18.161 1.00 98.38 105 GLU A N 1
ATOM 819 C CA . GLU A 1 105 ? 0.418 -4.489 -18.589 1.00 98.38 105 GLU A CA 1
ATOM 820 C C . GLU A 1 105 ? 1.547 -5.509 -18.382 1.00 98.38 105 GLU A C 1
ATOM 822 O O . GLU A 1 105 ? 1.301 -6.637 -17.951 1.00 98.38 105 GLU A O 1
ATOM 827 N N . GLU A 1 106 ? 2.799 -5.102 -18.608 1.00 98.44 106 GLU A N 1
ATOM 828 C CA . GLU A 1 106 ? 3.973 -5.931 -18.321 1.00 98.44 106 GLU A CA 1
ATOM 829 C C . GLU A 1 106 ? 4.076 -6.244 -16.820 1.00 98.44 106 GLU A C 1
ATOM 831 O O . GLU A 1 106 ? 4.239 -7.405 -16.434 1.00 98.44 106 GLU A O 1
ATOM 836 N N . ALA A 1 107 ? 3.918 -5.229 -15.966 1.00 98.56 107 ALA A N 1
ATOM 837 C CA . ALA A 1 107 ? 3.941 -5.392 -14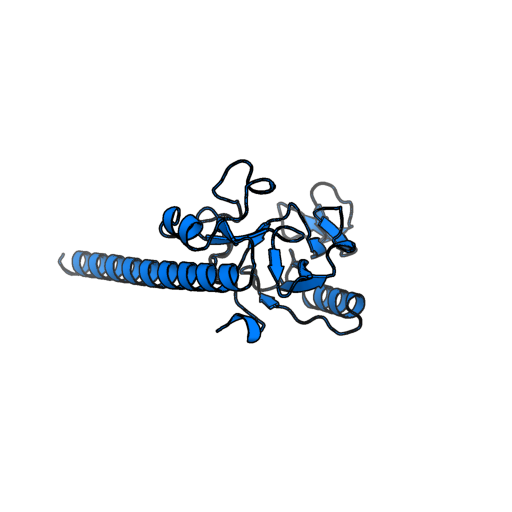.516 1.00 98.56 107 ALA A CA 1
ATOM 838 C C . ALA A 1 107 ? 2.806 -6.307 -14.021 1.00 98.56 107 ALA A C 1
ATOM 840 O O . ALA A 1 107 ? 3.034 -7.181 -13.181 1.00 98.56 107 ALA A O 1
ATOM 841 N N . TYR A 1 108 ? 1.592 -6.170 -14.564 1.00 98.62 108 TYR A N 1
ATOM 842 C CA . TYR A 1 108 ? 0.462 -7.035 -14.212 1.00 98.62 108 TYR A CA 1
ATOM 843 C C . TYR A 1 108 ? 0.675 -8.474 -14.678 1.00 98.62 108 TYR A C 1
ATOM 845 O O . TYR A 1 108 ? 0.384 -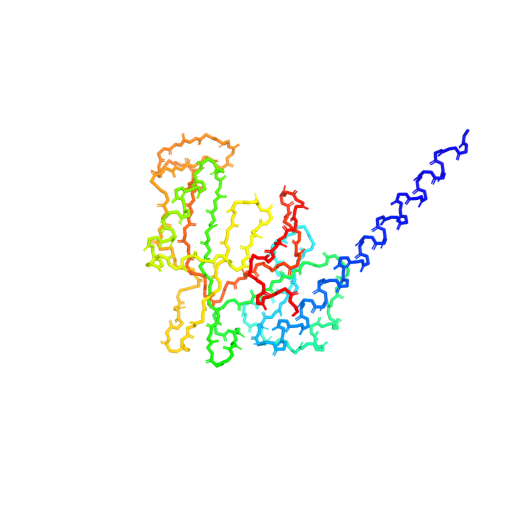9.408 -13.927 1.00 98.62 108 TYR A O 1
ATOM 853 N N . ALA A 1 109 ? 1.218 -8.680 -15.880 1.00 98.56 109 ALA A N 1
ATOM 854 C CA . ALA A 1 109 ? 1.574 -10.008 -16.368 1.00 98.56 109 ALA A CA 1
ATOM 855 C C . ALA A 1 109 ? 2.647 -10.657 -15.477 1.00 98.56 109 ALA A C 1
ATOM 857 O O . ALA A 1 109 ? 2.533 -11.833 -15.118 1.00 98.56 109 ALA A O 1
ATOM 858 N N . ALA A 1 110 ? 3.647 -9.883 -15.050 1.00 98.62 110 ALA A N 1
ATOM 859 C CA . ALA A 1 110 ? 4.669 -10.329 -14.113 1.00 98.62 110 ALA A CA 1
ATOM 860 C C . ALA A 1 110 ? 4.076 -10.707 -12.744 1.00 98.62 110 ALA A C 1
ATOM 862 O O . ALA A 1 110 ? 4.389 -11.784 -12.231 1.00 98.62 110 ALA A O 1
ATOM 863 N N . ALA A 1 111 ? 3.181 -9.887 -12.185 1.00 98.62 111 ALA A N 1
ATOM 864 C CA . 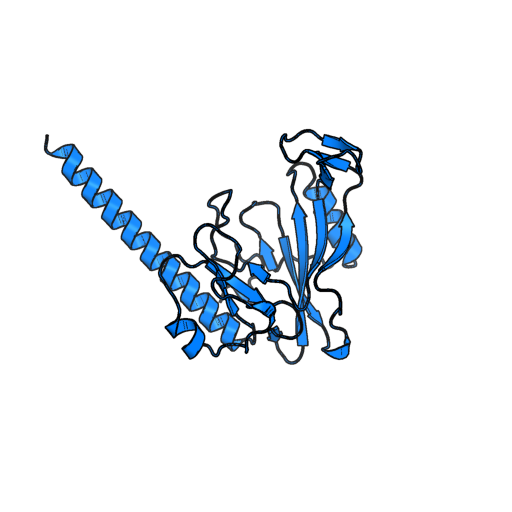ALA A 1 111 ? 2.481 -10.180 -10.932 1.00 98.62 111 ALA A CA 1
ATOM 865 C C . ALA A 1 111 ? 1.598 -11.432 -11.051 1.00 98.62 111 ALA A C 1
ATOM 867 O O . ALA A 1 111 ? 1.645 -12.317 -10.195 1.00 98.62 111 ALA A O 1
ATOM 868 N N . LYS A 1 112 ? 0.855 -11.564 -12.156 1.00 98.56 112 LYS A N 1
ATOM 869 C CA . LYS A 1 112 ? 0.042 -12.747 -12.459 1.00 98.56 112 LYS A CA 1
ATOM 870 C C . LYS A 1 112 ? 0.891 -14.008 -12.542 1.00 98.56 112 LYS A C 1
ATOM 872 O O . LYS A 1 112 ? 0.496 -15.026 -11.981 1.00 98.56 112 LYS A O 1
ATOM 877 N N . SER A 1 113 ? 2.056 -13.943 -13.181 1.00 98.25 113 SER A N 1
ATOM 878 C CA . SER A 1 113 ? 2.992 -15.068 -13.237 1.00 98.25 113 SER A CA 1
ATOM 879 C C . SER A 1 113 ? 3.525 -15.446 -11.852 1.00 98.25 113 SER A C 1
ATOM 881 O O . SER A 1 113 ? 3.549 -16.631 -11.532 1.00 98.25 113 SER A O 1
ATOM 883 N N . LEU A 1 114 ? 3.925 -14.468 -11.028 1.00 97.88 114 LEU A N 1
ATOM 884 C CA . LEU A 1 114 ? 4.413 -14.708 -9.661 1.00 97.88 114 LEU A CA 1
ATOM 885 C C . LEU A 1 114 ? 3.348 -15.373 -8.779 1.00 97.88 114 LEU A C 1
ATOM 887 O O . LEU A 1 114 ? 3.665 -16.251 -7.983 1.00 97.88 114 LEU A O 1
ATOM 891 N N . MET A 1 115 ? 2.085 -14.990 -8.960 1.00 97.31 115 MET A N 1
ATOM 892 C CA . MET A 1 115 ? 0.945 -15.504 -8.196 1.00 97.31 115 MET A CA 1
ATOM 893 C C . MET A 1 115 ? 0.313 -16.767 -8.804 1.00 97.31 115 MET A C 1
ATOM 895 O O . MET A 1 115 ? -0.810 -17.124 -8.441 1.00 97.31 115 MET A O 1
ATOM 899 N N . GLY A 1 116 ? 0.972 -17.426 -9.766 1.00 97.38 116 GLY A N 1
ATOM 900 C CA . GLY A 1 116 ? 0.445 -18.639 -10.403 1.00 97.38 116 GLY A CA 1
ATOM 901 C C . GLY A 1 116 ? -0.914 -18.432 -11.086 1.00 97.38 116 GLY A C 1
ATOM 902 O O . GLY A 1 116 ? -1.768 -19.311 -11.057 1.00 97.38 116 GLY A O 1
ATOM 903 N N . GLY A 1 117 ? -1.149 -17.245 -11.649 1.00 96.88 117 GLY A N 1
ATOM 904 C CA . GLY A 1 117 ? -2.408 -16.855 -12.285 1.00 96.88 117 GLY A CA 1
ATOM 905 C C . GLY A 1 117 ? -3.394 -16.117 -11.373 1.00 96.88 117 GLY A C 1
ATOM 906 O O . GLY A 1 117 ? -4.321 -15.494 -11.890 1.00 96.88 117 GLY A O 1
ATOM 907 N N . ASN A 1 118 ? -3.182 -16.117 -10.053 1.00 95.69 118 ASN A N 1
ATOM 908 C CA . ASN A 1 118 ? -4.139 -15.618 -9.053 1.00 95.69 118 ASN A CA 1
ATOM 909 C C . ASN A 1 118 ? -3.906 -14.162 -8.621 1.00 95.69 118 ASN A C 1
ATOM 911 O O . ASN A 1 118 ? -4.269 -13.773 -7.509 1.00 95.69 118 ASN A O 1
ATOM 915 N N . PHE A 1 119 ? -3.309 -13.346 -9.490 1.00 97.69 119 PHE A N 1
ATOM 916 C CA . PHE A 1 119 ? -3.202 -11.917 -9.223 1.00 97.69 119 PHE A CA 1
ATOM 917 C C . PHE A 1 119 ? -4.582 -11.257 -9.348 1.00 97.69 119 PHE A C 1
ATOM 919 O O . PHE A 1 119 ? -5.162 -11.208 -10.434 1.00 97.69 119 PHE A O 1
ATOM 926 N N . ARG A 1 120 ? -5.113 -10.795 -8.216 1.00 96.75 120 ARG A N 1
ATOM 927 C CA . ARG A 1 120 ? -6.425 -10.159 -8.052 1.00 96.75 120 ARG A CA 1
ATOM 928 C C . ARG A 1 120 ? -6.253 -8.969 -7.108 1.00 96.75 120 ARG A C 1
ATOM 930 O O . ARG A 1 120 ? -6.216 -9.167 -5.895 1.00 96.75 120 ARG A O 1
ATOM 937 N N . PRO A 1 121 ? -6.065 -7.752 -7.641 1.00 97.25 121 PRO A N 1
ATOM 938 C CA . PRO A 1 121 ? -5.882 -6.570 -6.812 1.00 97.25 121 PRO A CA 1
ATOM 939 C C . PRO A 1 121 ? -7.043 -6.364 -5.840 1.00 97.25 121 PRO A C 1
ATOM 941 O O . PRO A 1 121 ? -8.202 -6.408 -6.237 1.00 97.25 121 PRO A O 1
ATOM 944 N N . THR A 1 122 ? -6.713 -6.075 -4.586 1.00 98.06 122 THR A N 1
ATOM 945 C CA . THR A 1 122 ? -7.659 -5.627 -3.558 1.00 98.06 122 THR A CA 1
ATOM 946 C C . THR A 1 122 ? -7.858 -4.114 -3.630 1.00 98.06 122 THR A C 1
ATOM 948 O O . THR A 1 122 ? -8.954 -3.611 -3.391 1.00 98.06 122 THR A O 1
ATOM 951 N N . VAL A 1 123 ? -6.799 -3.380 -3.985 1.00 98.19 123 VAL A N 1
ATOM 952 C CA . VAL A 1 123 ? -6.780 -1.914 -4.044 1.00 98.19 123 VAL A CA 1
ATOM 953 C C . VAL A 1 123 ? -6.165 -1.440 -5.357 1.00 98.19 123 VAL A C 1
ATOM 955 O O . VAL A 1 123 ? -5.131 -1.952 -5.800 1.00 98.19 123 VAL A O 1
ATOM 958 N N . ILE A 1 124 ? -6.771 -0.409 -5.939 1.00 97.75 124 ILE A N 1
ATOM 959 C CA . ILE A 1 124 ? -6.192 0.427 -6.991 1.00 97.75 124 ILE A CA 1
ATOM 960 C C . ILE A 1 124 ? -5.638 1.686 -6.329 1.00 97.75 124 ILE A C 1
ATOM 962 O O . ILE A 1 124 ? -6.336 2.370 -5.579 1.00 97.75 124 ILE A O 1
ATOM 966 N N . SER A 1 125 ? -4.363 1.986 -6.573 1.00 95.69 125 SER A N 1
ATOM 967 C CA . SER A 1 125 ? -3.759 3.197 -6.026 1.00 95.69 125 SER A CA 1
ATOM 968 C C . SER A 1 125 ? -4.219 4.440 -6.790 1.00 95.69 125 SER A C 1
ATOM 970 O O . SER A 1 125 ? -4.545 4.376 -7.977 1.00 95.69 125 SER A O 1
ATOM 972 N N . GLY A 1 126 ? -4.146 5.610 -6.149 1.00 93.81 126 GLY A N 1
ATOM 973 C CA . GLY A 1 126 ? -4.456 6.872 -6.827 1.00 93.81 126 GLY A CA 1
ATOM 974 C C . GLY A 1 126 ? -3.469 7.270 -7.941 1.00 93.81 126 GLY A C 1
ATOM 975 O O . GLY A 1 126 ? -3.692 8.281 -8.605 1.00 93.81 126 GLY A O 1
ATOM 976 N N . SER A 1 127 ? -2.407 6.497 -8.221 1.00 92.81 127 SER A N 1
ATOM 977 C CA . SER A 1 127 ? -1.642 6.682 -9.469 1.00 92.81 127 SER A CA 1
ATOM 978 C C . SER A 1 127 ? -2.419 6.208 -10.707 1.00 92.81 127 SER A C 1
ATOM 980 O O . SER A 1 127 ? -2.050 6.532 -11.832 1.00 92.81 127 SER A O 1
ATOM 982 N N . GLY A 1 128 ? -3.501 5.443 -10.517 1.00 93.19 128 GLY A N 1
ATOM 983 C CA . GLY A 1 128 ? -4.317 4.831 -11.569 1.00 93.19 128 GLY A CA 1
ATOM 984 C C . GLY A 1 128 ? -3.774 3.485 -12.059 1.00 93.19 128 GLY A C 1
ATOM 985 O O . GLY A 1 128 ? -4.547 2.613 -12.460 1.00 93.19 128 GLY A O 1
ATOM 986 N N . VAL A 1 129 ? -2.462 3.262 -11.955 1.00 96.62 129 VAL A N 1
ATOM 987 C CA . VAL A 1 129 ? -1.792 2.032 -12.416 1.00 96.62 129 VAL A CA 1
ATOM 988 C C . VAL A 1 129 ? -1.252 1.169 -11.275 1.00 96.62 129 VAL A C 1
ATOM 990 O O . VAL A 1 129 ? -1.197 -0.044 -11.408 1.00 96.62 129 VAL A O 1
ATOM 993 N N . GLY A 1 130 ? -0.931 1.737 -10.111 1.00 97.62 130 GLY A N 1
ATOM 994 C CA . GLY A 1 130 ? -0.471 0.930 -8.977 1.00 97.62 130 GLY A CA 1
ATOM 995 C C . GLY A 1 130 ? -1.571 0.008 -8.444 1.00 97.62 130 GLY A C 1
ATOM 996 O O . GLY A 1 130 ? -2.761 0.353 -8.479 1.00 97.62 130 GLY A O 1
ATOM 997 N N . ARG A 1 131 ? -1.190 -1.172 -7.954 1.00 98.19 131 ARG A N 1
ATOM 998 C CA . ARG A 1 131 ? -2.119 -2.174 -7.407 1.00 98.19 131 ARG A CA 1
ATOM 999 C C . ARG A 1 131 ? -1.565 -2.757 -6.117 1.00 98.19 131 ARG A C 1
ATOM 1001 O O . ARG A 1 131 ? -0.389 -3.093 -6.060 1.00 98.19 131 ARG A O 1
ATOM 1008 N N . HIS A 1 132 ? -2.431 -2.957 -5.130 1.00 98.50 132 HIS A N 1
ATOM 1009 C CA . HIS A 1 132 ? -2.117 -3.790 -3.972 1.00 98.50 132 HIS A CA 1
ATOM 1010 C C . HIS A 1 132 ? -3.017 -5.023 -3.983 1.00 98.50 132 HIS A C 1
ATOM 1012 O O . HIS A 1 132 ? -4.230 -4.897 -4.161 1.00 98.50 132 HIS A O 1
ATOM 1018 N N . GLN A 1 133 ? -2.451 -6.199 -3.737 1.00 98.50 133 GLN A N 1
ATOM 1019 C CA . GLN A 1 133 ? -3.214 -7.394 -3.387 1.00 98.50 133 GLN A CA 1
ATOM 1020 C C . GLN A 1 133 ? -2.878 -7.793 -1.957 1.00 98.50 133 GLN A C 1
ATOM 1022 O O . GLN A 1 133 ? -1.715 -8.017 -1.618 1.00 98.50 133 GLN A O 1
ATOM 1027 N N . PHE A 1 134 ? -3.904 -7.870 -1.117 1.00 98.19 134 PHE A N 1
ATOM 1028 C CA . PHE A 1 134 ? -3.741 -8.324 0.253 1.00 98.19 134 PHE A CA 1
ATOM 1029 C C . PHE A 1 134 ? -3.655 -9.847 0.279 1.00 98.19 134 PHE A C 1
ATOM 1031 O O . PHE A 1 134 ? -4.409 -10.540 -0.404 1.00 98.19 134 PHE A O 1
ATOM 1038 N N . LEU A 1 135 ? -2.715 -10.367 1.060 1.00 97.75 135 LEU A N 1
ATOM 1039 C CA . LEU A 1 135 ? -2.464 -11.792 1.209 1.00 97.75 135 LEU A CA 1
ATOM 1040 C C . LEU A 1 135 ? -2.503 -12.139 2.694 1.00 97.75 135 LEU A C 1
ATOM 1042 O O . LEU A 1 135 ? -1.864 -11.477 3.511 1.00 97.75 135 LEU A O 1
ATOM 1046 N N . ARG A 1 136 ? -3.242 -13.193 3.034 1.00 96.75 136 ARG A N 1
ATOM 1047 C CA . ARG A 1 136 ? -3.285 -13.751 4.386 1.00 96.75 136 ARG A CA 1
ATOM 1048 C C . ARG A 1 136 ? -2.233 -14.854 4.487 1.00 96.75 136 ARG A C 1
ATOM 1050 O O . ARG A 1 136 ? -2.226 -15.768 3.661 1.00 96.75 136 ARG A O 1
ATOM 1057 N N . VAL A 1 137 ? -1.345 -14.769 5.471 1.00 97.25 137 VAL A N 1
ATOM 1058 C CA . VAL A 1 137 ? -0.277 -15.753 5.700 1.00 97.25 137 VAL A CA 1
ATOM 1059 C C . VAL A 1 137 ? -0.272 -16.223 7.158 1.00 97.25 137 VAL A C 1
ATOM 1061 O O . VAL A 1 137 ? -0.586 -15.430 8.048 1.00 97.25 137 VAL A O 1
ATOM 1064 N N . PRO A 1 138 ? 0.082 -17.491 7.440 1.00 98.25 138 PRO A N 1
ATOM 1065 C CA . PRO A 1 138 ? 0.308 -17.941 8.812 1.00 98.25 138 PRO A CA 1
ATOM 1066 C C . PRO A 1 138 ? 1.367 -17.084 9.514 1.00 98.25 138 PRO A C 1
ATOM 1068 O O . PRO A 1 138 ? 2.319 -16.631 8.871 1.00 98.25 138 PRO A O 1
ATOM 1071 N N . LEU A 1 139 ? 1.217 -16.872 10.824 1.00 96.94 139 LEU A N 1
ATOM 1072 C CA . LEU A 1 139 ? 2.106 -16.007 11.613 1.00 96.94 139 LEU A CA 1
ATOM 1073 C C . LEU A 1 139 ? 3.575 -16.438 11.502 1.00 96.94 139 LEU A C 1
ATOM 1075 O O . LEU A 1 139 ? 4.463 -15.615 11.300 1.00 96.94 139 LEU A O 1
ATOM 1079 N N . GLU A 1 140 ? 3.833 -17.742 11.526 1.00 96.81 140 GLU A N 1
ATOM 1080 C CA . GLU A 1 140 ? 5.164 -18.336 11.394 1.00 96.81 140 GLU A CA 1
ATOM 1081 C C . GLU A 1 140 ? 5.765 -18.224 9.981 1.00 96.81 140 GLU A C 1
ATOM 1083 O O . GLU A 1 140 ? 6.908 -18.625 9.751 1.00 96.81 140 GLU A O 1
ATOM 1088 N N . LYS A 1 141 ? 4.996 -17.710 9.015 1.00 97.19 141 LYS A N 1
ATOM 1089 C CA . LYS A 1 141 ? 5.408 -17.482 7.623 1.00 97.19 141 LYS A CA 1
ATOM 1090 C C . LYS A 1 141 ? 5.503 -16.002 7.262 1.00 97.19 141 LYS A C 1
ATOM 1092 O O . LYS A 1 141 ? 5.791 -15.694 6.104 1.00 97.19 141 LYS A O 1
ATOM 1097 N N . VAL A 1 142 ? 5.283 -15.089 8.210 1.00 97.25 142 VAL A N 1
ATOM 1098 C CA . VAL A 1 142 ? 5.436 -13.654 7.953 1.00 97.25 142 VAL A CA 1
ATOM 1099 C C . VAL A 1 142 ? 6.891 -13.356 7.561 1.00 97.25 142 VAL A C 1
ATOM 1101 O O . VAL A 1 142 ? 7.815 -13.738 8.280 1.00 97.25 142 VAL A O 1
ATOM 1104 N N . PRO A 1 143 ? 7.142 -12.677 6.424 1.00 95.62 143 PRO A N 1
ATOM 1105 C CA . PRO A 1 143 ? 8.498 -12.317 6.034 1.00 95.62 143 PRO A CA 1
ATOM 1106 C C . PRO A 1 143 ? 9.153 -11.392 7.065 1.00 95.62 143 PRO A C 1
ATOM 1108 O O . PRO A 1 143 ? 8.618 -10.325 7.366 1.00 95.62 143 PRO A O 1
ATOM 1111 N N . HIS A 1 144 ? 10.356 -11.747 7.525 1.00 93.69 144 HIS A N 1
ATOM 1112 C CA . HIS A 1 144 ? 11.142 -10.911 8.445 1.00 93.69 144 HIS A CA 1
ATOM 1113 C C . HIS A 1 144 ? 11.579 -9.576 7.829 1.00 93.69 144 HIS A C 1
ATOM 1115 O O . HIS A 1 144 ? 11.815 -8.597 8.533 1.00 93.69 144 HIS A O 1
ATOM 1121 N N . LYS A 1 145 ? 11.730 -9.527 6.500 1.00 96.88 145 LYS A N 1
ATOM 1122 C CA . LYS A 1 145 ? 12.095 -8.299 5.797 1.00 96.88 145 LYS A CA 1
ATOM 1123 C C . LYS A 1 145 ? 10.842 -7.463 5.561 1.00 96.88 145 LYS A C 1
ATOM 1125 O O . LYS A 1 145 ? 9.910 -7.928 4.916 1.00 96.88 145 LYS A O 1
ATOM 1130 N N . ALA A 1 146 ? 10.880 -6.200 5.987 1.00 97.06 146 ALA A N 1
ATOM 1131 C CA . ALA A 1 146 ? 9.759 -5.275 5.837 1.00 97.06 146 ALA A CA 1
ATOM 1132 C C . ALA A 1 146 ? 9.291 -5.118 4.377 1.00 97.06 146 ALA A C 1
ATOM 1134 O O . ALA A 1 146 ? 8.099 -5.036 4.121 1.00 97.06 146 ALA A O 1
ATOM 1135 N N . ALA A 1 147 ? 10.212 -5.083 3.410 1.00 98.12 147 ALA A N 1
ATOM 1136 C CA . ALA A 1 147 ? 9.883 -5.169 1.985 1.00 98.12 147 ALA A CA 1
ATOM 1137 C C . ALA A 1 147 ? 10.840 -6.122 1.272 1.00 98.12 147 ALA A C 1
ATOM 1139 O O . ALA A 1 147 ? 12.062 -5.926 1.291 1.00 98.12 147 ALA A O 1
ATOM 1140 N N . LEU A 1 148 ? 10.283 -7.144 0.632 1.00 97.81 148 LEU A N 1
ATOM 1141 C CA . LEU A 1 148 ? 11.012 -8.072 -0.217 1.00 97.81 148 LEU A CA 1
ATOM 1142 C C . LEU A 1 148 ? 10.678 -7.785 -1.680 1.00 97.81 148 LEU A C 1
ATOM 1144 O O . LEU A 1 148 ? 9.577 -8.078 -2.130 1.00 97.81 148 LEU A O 1
ATOM 1148 N N . THR A 1 149 ? 11.634 -7.248 -2.434 1.00 98.12 149 THR A N 1
ATOM 1149 C CA . THR A 1 149 ? 11.501 -7.126 -3.887 1.00 98.12 149 THR A CA 1
ATOM 1150 C C . THR A 1 149 ? 11.464 -8.520 -4.512 1.00 98.12 149 THR A C 1
ATOM 1152 O O . THR A 1 149 ? 12.433 -9.271 -4.409 1.00 98.12 149 THR A O 1
ATOM 1155 N N . LEU A 1 150 ? 10.341 -8.866 -5.137 1.00 98.25 150 LEU A N 1
ATOM 1156 C CA . LEU A 1 150 ? 10.138 -10.153 -5.806 1.00 98.25 150 LEU A CA 1
ATOM 1157 C C . LEU A 1 150 ? 10.559 -10.083 -7.271 1.00 98.25 150 LEU A C 1
ATOM 1159 O O . LEU A 1 150 ? 11.103 -11.044 -7.813 1.00 98.25 150 LEU A O 1
ATOM 1163 N N . ARG A 1 151 ? 10.290 -8.944 -7.917 1.00 98.25 151 ARG A N 1
ATOM 1164 C CA . ARG A 1 151 ? 10.654 -8.688 -9.310 1.00 98.25 151 ARG A CA 1
ATOM 1165 C C . ARG A 1 151 ? 10.687 -7.191 -9.595 1.00 98.25 151 ARG A C 1
ATOM 1167 O O . ARG A 1 151 ? 9.990 -6.413 -8.950 1.00 98.25 151 ARG A O 1
ATOM 1174 N N . SER A 1 152 ? 11.457 -6.790 -10.592 1.00 97.94 152 SER A N 1
ATOM 1175 C CA . SER A 1 152 ? 11.432 -5.441 -11.151 1.00 97.94 152 SER A CA 1
ATOM 1176 C C . SER A 1 152 ? 11.636 -5.497 -12.658 1.00 97.94 152 SER A C 1
ATOM 1178 O O . SER A 1 152 ? 12.097 -6.514 -13.177 1.00 97.94 152 SER A O 1
ATOM 1180 N N . ALA A 1 153 ? 11.321 -4.399 -13.334 1.00 97.62 153 ALA A N 1
ATOM 1181 C CA . ALA A 1 153 ? 11.607 -4.234 -14.750 1.00 97.62 153 ALA A CA 1
ATOM 1182 C C . ALA A 1 153 ? 13.116 -4.255 -15.052 1.00 97.62 153 ALA A C 1
ATOM 1184 O O . ALA A 1 153 ? 13.926 -3.823 -14.228 1.00 97.62 153 ALA A O 1
ATOM 1185 N N . ASP A 1 154 ? 13.469 -4.650 -16.277 1.00 95.81 154 ASP A N 1
ATOM 1186 C CA . ASP A 1 154 ? 14.844 -4.597 -16.805 1.00 95.81 154 ASP A CA 1
ATOM 1187 C C . ASP A 1 154 ? 15.228 -3.207 -17.353 1.00 95.81 154 ASP A C 1
ATOM 1189 O O . ASP A 1 154 ? 16.388 -2.935 -17.686 1.00 95.81 154 ASP A O 1
ATOM 1193 N N . VAL A 1 155 ? 14.254 -2.296 -17.422 1.00 97.12 155 VAL A N 1
ATOM 1194 C CA . VAL A 1 155 ? 14.432 -0.892 -17.801 1.00 97.12 155 VAL A CA 1
ATOM 1195 C C . VAL A 1 155 ? 14.039 0.033 -16.654 1.00 97.12 155 VAL A C 1
ATOM 1197 O O . VAL A 1 155 ? 13.292 -0.326 -15.741 1.00 97.12 155 VAL A O 1
ATOM 1200 N N . ALA A 1 156 ? 14.570 1.247 -16.687 1.00 97.31 156 ALA A N 1
ATOM 1201 C CA . ALA A 1 156 ? 14.382 2.243 -15.649 1.00 97.31 156 ALA A CA 1
ATOM 1202 C C . ALA A 1 156 ? 13.892 3.568 -16.237 1.00 97.31 156 ALA A C 1
ATOM 1204 O O . ALA A 1 156 ? 14.037 3.825 -17.428 1.00 97.31 156 ALA A O 1
ATOM 1205 N N . VAL A 1 157 ? 13.323 4.414 -15.389 1.00 96.06 157 VAL A N 1
ATOM 1206 C CA . VAL A 1 157 ? 12.982 5.807 -15.682 1.00 96.06 157 VAL A CA 1
ATOM 1207 C C . VAL A 1 157 ? 13.877 6.715 -14.842 1.00 96.06 157 VAL A C 1
ATOM 1209 O O . VAL A 1 157 ? 14.220 6.370 -13.705 1.00 96.06 157 VAL A O 1
ATOM 1212 N N . LEU A 1 158 ? 14.309 7.846 -15.400 1.00 93.81 158 LEU A N 1
ATOM 1213 C CA . LEU A 1 158 ? 15.037 8.857 -14.631 1.00 93.81 158 LEU A CA 1
ATOM 1214 C C . LEU A 1 158 ? 14.106 9.506 -13.599 1.00 93.81 158 LEU A C 1
ATOM 1216 O O . LEU A 1 158 ? 12.913 9.668 -13.829 1.00 93.81 158 LEU A O 1
ATOM 1220 N N . ASN A 1 159 ? 14.647 9.874 -12.438 1.00 85.94 159 ASN A N 1
ATOM 1221 C CA . ASN A 1 159 ? 13.836 10.487 -11.380 1.00 85.94 159 ASN A CA 1
ATOM 1222 C C . ASN A 1 159 ? 13.267 11.856 -11.781 1.00 85.94 159 ASN A C 1
ATOM 1224 O O . ASN A 1 159 ? 12.175 12.207 -11.346 1.00 85.94 159 ASN A O 1
ATOM 1228 N N . ASP A 1 160 ? 14.023 12.605 -12.584 1.00 85.50 160 ASP A N 1
ATOM 1229 C CA . ASP A 1 160 ? 13.744 14.012 -12.885 1.00 85.50 160 ASP A CA 1
ATOM 1230 C C . ASP A 1 160 ? 13.043 14.192 -14.246 1.00 85.50 160 ASP A C 1
ATOM 1232 O O . ASP A 1 160 ? 12.515 15.261 -14.540 1.00 85.50 160 ASP A O 1
ATOM 1236 N N . GLU A 1 161 ? 13.021 13.146 -15.081 1.00 84.56 161 GLU A N 1
ATOM 1237 C CA . GLU A 1 161 ? 12.469 13.171 -16.437 1.00 84.56 161 GLU A CA 1
ATOM 1238 C C . GLU A 1 161 ? 11.855 11.806 -16.792 1.00 84.56 161 GLU A C 1
ATOM 1240 O O . GLU A 1 161 ? 12.460 10.774 -16.492 1.00 84.56 161 GLU A O 1
ATOM 1245 N N . PRO A 1 162 ? 10.721 11.748 -17.513 1.00 84.44 162 PRO A N 1
ATOM 1246 C CA . PRO A 1 162 ? 10.062 10.496 -17.899 1.00 84.44 162 PRO A CA 1
ATOM 1247 C C . PRO A 1 162 ? 10.782 9.777 -19.058 1.00 84.44 162 PRO A C 1
ATOM 1249 O O . PRO A 1 162 ? 10.160 9.233 -19.966 1.00 84.44 162 PRO A O 1
ATOM 1252 N N . ARG A 1 163 ? 12.117 9.791 -19.068 1.00 93.25 163 ARG A N 1
ATOM 1253 C CA . ARG A 1 163 ? 12.936 9.133 -20.084 1.00 93.25 163 ARG A CA 1
ATOM 1254 C C . ARG A 1 163 ? 13.277 7.714 -19.649 1.00 93.25 163 ARG A C 1
ATOM 1256 O O . ARG A 1 163 ? 13.868 7.509 -18.588 1.00 93.25 163 ARG A O 1
ATOM 1263 N N . ILE A 1 164 ? 12.977 6.755 -20.522 1.00 96.69 164 ILE A N 1
ATOM 1264 C CA . ILE A 1 164 ? 13.362 5.356 -20.338 1.00 96.69 164 ILE A CA 1
ATOM 1265 C C . ILE A 1 164 ? 14.858 5.179 -20.612 1.00 96.69 164 ILE A C 1
ATOM 1267 O O . ILE A 1 164 ? 15.392 5.645 -21.622 1.00 96.69 164 ILE A O 1
ATOM 1271 N N . VAL A 1 165 ? 15.535 4.504 -19.691 1.00 95.88 165 VAL A N 1
ATOM 1272 C CA . VAL A 1 165 ? 16.973 4.231 -19.700 1.00 95.88 165 VAL A CA 1
ATOM 1273 C C . VAL A 1 165 ? 17.239 2.786 -19.283 1.00 95.88 165 VAL A C 1
ATOM 1275 O O . VAL A 1 165 ? 16.362 2.077 -18.787 1.00 95.88 165 VAL A O 1
ATOM 1278 N N . ARG A 1 166 ? 18.481 2.332 -19.459 1.00 94.44 166 ARG A N 1
ATOM 1279 C CA . ARG A 1 166 ? 18.910 1.019 -18.970 1.00 94.44 166 ARG A CA 1
ATOM 1280 C C . ARG A 1 166 ? 18.866 0.983 -17.438 1.00 94.44 166 ARG A C 1
ATOM 1282 O O . ARG A 1 166 ? 19.318 1.933 -16.789 1.00 94.44 166 ARG A O 1
ATOM 1289 N N . LEU A 1 167 ? 18.397 -0.123 -16.859 1.00 92.81 167 LEU A N 1
ATOM 1290 C CA . LEU A 1 167 ? 18.508 -0.355 -15.420 1.00 92.81 167 LEU A CA 1
ATOM 1291 C C . LEU A 1 167 ? 19.969 -0.231 -14.945 1.00 92.81 167 LEU A C 1
ATOM 1293 O O . LEU A 1 167 ? 20.895 -0.705 -15.605 1.00 92.81 167 LEU A O 1
ATOM 1297 N N . GLY A 1 168 ? 20.172 0.432 -13.805 1.00 92.00 168 GLY A N 1
ATOM 1298 C CA . GLY A 1 168 ? 21.500 0.731 -13.258 1.00 92.00 168 GLY A CA 1
ATOM 1299 C C . GLY A 1 168 ? 22.086 2.069 -13.719 1.00 92.00 168 GLY A C 1
ATOM 1300 O O . GLY A 1 168 ? 23.145 2.466 -13.237 1.00 92.00 168 GLY A O 1
ATOM 1301 N N . THR A 1 169 ? 21.394 2.804 -14.596 1.00 94.12 169 THR A N 1
ATOM 1302 C CA . THR A 1 169 ? 21.754 4.196 -14.907 1.00 94.12 169 THR A CA 1
ATOM 1303 C C . THR A 1 169 ? 21.676 5.047 -13.626 1.00 94.12 169 THR A C 1
ATOM 1305 O O . THR A 1 169 ? 20.693 4.926 -12.885 1.00 94.12 169 THR A O 1
ATOM 1308 N N . PRO A 1 170 ? 22.662 5.914 -13.327 1.00 94.88 170 PRO A N 1
ATOM 1309 C CA . PRO A 1 170 ? 22.603 6.792 -12.159 1.00 94.88 170 PRO A CA 1
ATOM 1310 C C . PRO A 1 170 ? 21.318 7.629 -12.119 1.00 94.88 170 PRO A C 1
ATOM 1312 O O . PRO A 1 170 ? 20.864 8.119 -13.148 1.00 94.88 170 PRO A O 1
ATOM 1315 N N . LYS A 1 171 ? 20.743 7.808 -10.920 1.00 93.50 171 LYS A N 1
ATOM 1316 C CA . LYS A 1 171 ? 19.478 8.543 -10.691 1.00 93.50 171 LYS A CA 1
ATOM 1317 C C . LYS A 1 171 ? 18.260 7.979 -11.442 1.00 93.50 171 LYS A C 1
ATOM 1319 O O . LYS A 1 171 ? 17.313 8.711 -11.723 1.00 93.50 171 LYS A O 1
ATOM 1324 N N . SER A 1 172 ? 18.267 6.682 -11.735 1.00 95.31 172 SER A N 1
ATOM 1325 C CA . SER A 1 172 ? 17.117 5.982 -12.302 1.00 95.31 172 SER A CA 1
ATOM 1326 C C . SER A 1 172 ? 16.471 5.035 -11.290 1.00 95.31 172 SER A C 1
ATOM 1328 O O . SER A 1 172 ? 17.099 4.621 -10.310 1.00 95.31 172 SER A O 1
ATOM 1330 N N . LYS A 1 173 ? 15.208 4.690 -11.529 1.00 95.06 173 LYS A N 1
ATOM 1331 C CA . LYS A 1 173 ? 14.470 3.648 -10.805 1.00 95.06 173 LYS A CA 1
ATOM 1332 C C . LYS A 1 173 ? 13.802 2.713 -11.810 1.00 95.06 173 LYS A C 1
ATOM 1334 O O . LYS A 1 173 ? 13.385 3.202 -12.857 1.00 95.06 173 LYS A O 1
ATOM 1339 N N . PRO A 1 174 ? 13.646 1.411 -11.508 1.00 97.50 174 PRO A N 1
ATOM 1340 C CA . PRO A 1 174 ? 12.884 0.508 -12.367 1.00 97.50 174 PRO A CA 1
ATOM 1341 C C . PRO A 1 174 ? 11.516 1.099 -12.722 1.00 97.50 174 PRO A C 1
ATOM 1343 O O . PRO A 1 174 ? 10.849 1.655 -11.841 1.00 97.50 174 PRO A O 1
ATOM 1346 N N . VAL A 1 175 ? 11.100 0.976 -13.987 1.00 97.69 175 VAL A N 1
ATOM 1347 C CA . VAL A 1 175 ? 9.802 1.510 -14.456 1.00 97.69 175 VAL A CA 1
ATOM 1348 C C . VAL A 1 175 ? 8.617 0.890 -13.719 1.00 97.69 175 VAL A C 1
ATOM 1350 O O . VAL A 1 175 ? 7.579 1.532 -13.576 1.00 97.69 175 VAL A O 1
ATOM 1353 N N . TRP A 1 176 ? 8.798 -0.317 -13.187 1.00 98.38 176 TRP A N 1
ATOM 1354 C CA . TRP A 1 176 ? 7.925 -0.925 -12.198 1.00 98.38 176 TRP A CA 1
ATOM 1355 C C . TRP A 1 176 ? 8.719 -1.843 -11.261 1.00 98.38 176 TRP A C 1
ATOM 1357 O O . TRP A 1 176 ? 9.780 -2.369 -11.619 1.00 98.38 176 TRP A O 1
ATOM 1367 N N . THR A 1 177 ? 8.182 -2.043 -10.062 1.00 98.56 177 THR A N 1
ATOM 1368 C CA . THR A 1 177 ? 8.690 -2.968 -9.047 1.00 98.56 177 THR A CA 1
ATOM 1369 C C . THR A 1 177 ? 7.516 -3.737 -8.443 1.00 98.56 177 THR A C 1
ATOM 1371 O O . THR A 1 177 ? 6.446 -3.173 -8.238 1.00 98.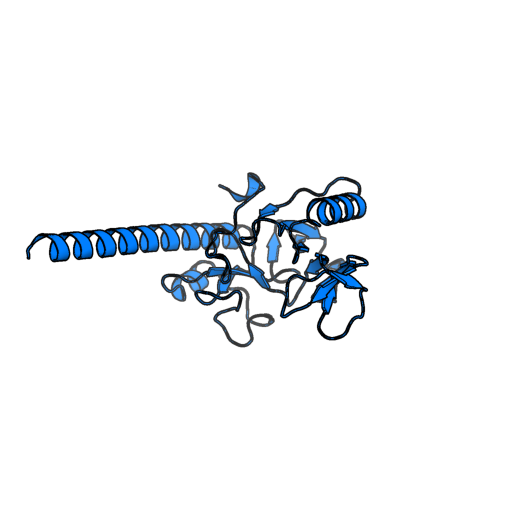56 177 THR A O 1
ATOM 1374 N N . ILE A 1 178 ? 7.716 -5.022 -8.155 1.00 98.81 178 ILE A N 1
ATOM 1375 C CA . ILE A 1 178 ? 6.783 -5.858 -7.402 1.00 98.81 178 ILE A CA 1
ATOM 1376 C C . ILE A 1 178 ? 7.451 -6.243 -6.085 1.00 98.81 178 ILE A C 1
ATOM 1378 O O . ILE A 1 178 ? 8.502 -6.898 -6.079 1.00 98.81 178 ILE A O 1
ATOM 1382 N N . GLU A 1 179 ? 6.840 -5.857 -4.973 1.00 98.75 179 GLU A N 1
ATOM 1383 C CA . GLU A 1 179 ? 7.346 -6.119 -3.627 1.00 98.75 179 GLU A CA 1
ATOM 1384 C C . GLU A 1 179 ? 6.316 -6.860 -2.774 1.00 98.75 179 GLU A C 1
ATOM 1386 O O . GLU A 1 179 ? 5.112 -6.693 -2.934 1.00 98.75 179 GLU A O 1
ATOM 1391 N N . LEU A 1 180 ? 6.799 -7.667 -1.832 1.00 98.69 180 LEU A N 1
ATOM 1392 C CA . LEU A 1 180 ? 6.003 -8.177 -0.724 1.00 98.69 180 LEU A CA 1
ATOM 1393 C C . LEU A 1 180 ? 6.276 -7.311 0.508 1.00 98.69 180 LEU A C 1
ATOM 1395 O O . LEU A 1 180 ? 7.382 -7.334 1.057 1.00 98.69 180 LEU A O 1
ATOM 1399 N N . LEU A 1 181 ? 5.278 -6.534 0.918 1.00 98.69 181 LEU A N 1
ATOM 1400 C CA . LEU A 1 181 ? 5.319 -5.665 2.088 1.00 98.69 181 LEU A CA 1
ATOM 1401 C C . LEU A 1 181 ? 4.824 -6.423 3.324 1.00 98.69 181 LEU A C 1
ATOM 1403 O O . LEU A 1 181 ? 3.764 -7.049 3.306 1.00 98.69 181 LEU A O 1
ATOM 1407 N N . SER A 1 182 ? 5.601 -6.337 4.398 1.00 98.50 182 SER A N 1
ATOM 1408 C CA . SER A 1 182 ? 5.428 -7.061 5.658 1.00 98.50 182 SER A CA 1
ATOM 1409 C C . SER A 1 182 ? 5.567 -6.107 6.856 1.00 98.50 182 SER A C 1
ATOM 1411 O O . SER A 1 182 ? 5.497 -4.882 6.700 1.00 98.50 182 SER A O 1
ATOM 1413 N N . THR A 1 183 ? 5.776 -6.665 8.051 1.00 98.12 183 THR A N 1
ATOM 1414 C CA . THR A 1 183 ? 5.987 -5.951 9.316 1.00 98.12 183 THR A CA 1
ATOM 1415 C C . THR A 1 183 ? 6.971 -4.796 9.145 1.00 98.12 183 THR A C 1
ATOM 1417 O O . THR A 1 183 ? 8.058 -4.949 8.588 1.00 98.12 183 THR A O 1
ATOM 1420 N N . GLY A 1 184 ? 6.572 -3.609 9.607 1.00 97.19 184 GLY A N 1
ATOM 1421 C CA . GLY A 1 184 ? 7.344 -2.372 9.460 1.00 97.19 184 GLY A CA 1
ATOM 1422 C C . GLY A 1 184 ? 7.021 -1.554 8.204 1.00 97.19 184 GLY A C 1
ATOM 1423 O O . GLY A 1 184 ? 7.654 -0.519 7.976 1.00 97.19 184 GLY A O 1
ATOM 1424 N N . LYS A 1 185 ? 6.038 -1.961 7.386 1.00 98.06 185 LYS A N 1
ATOM 1425 C CA . LYS A 1 185 ? 5.533 -1.158 6.257 1.00 98.06 185 LYS A CA 1
ATOM 1426 C C . LYS A 1 185 ? 4.150 -0.581 6.506 1.00 98.06 185 LYS A C 1
ATOM 1428 O O . LYS A 1 185 ? 3.272 -1.220 7.075 1.00 98.06 185 LYS A O 1
ATOM 1433 N N . ASN A 1 186 ? 3.992 0.654 6.037 1.00 97.94 186 ASN A N 1
ATOM 1434 C CA . ASN A 1 186 ? 2.717 1.338 5.934 1.00 97.94 186 ASN A CA 1
ATOM 1435 C C . ASN A 1 186 ? 2.150 1.093 4.537 1.00 97.94 186 ASN A C 1
ATOM 1437 O O . ASN A 1 186 ? 2.863 1.284 3.550 1.00 97.94 186 ASN A O 1
ATOM 1441 N N . VAL A 1 187 ? 0.870 0.753 4.468 1.00 98.25 187 VAL A N 1
ATOM 1442 C CA . VAL A 1 187 ? 0.131 0.609 3.217 1.00 98.25 187 VAL A CA 1
ATOM 1443 C C . VAL A 1 187 ? -1.078 1.536 3.256 1.00 98.25 187 VAL A C 1
ATOM 1445 O O . VAL A 1 187 ? -1.873 1.497 4.192 1.00 98.25 187 VAL A O 1
ATOM 1448 N N . VAL A 1 188 ? -1.198 2.394 2.241 1.00 98.25 188 VAL A N 1
ATOM 1449 C CA . VAL A 1 188 ? -2.299 3.360 2.115 1.00 98.25 188 VAL A CA 1
ATOM 1450 C C . VAL A 1 188 ? -3.584 2.635 1.717 1.00 98.25 188 VAL A C 1
ATOM 1452 O O . VAL A 1 188 ? -3.564 1.770 0.839 1.00 98.25 188 VAL A O 1
ATOM 1455 N N . LEU A 1 189 ? -4.695 3.010 2.349 1.00 97.69 189 LEU A N 1
ATOM 1456 C CA . LEU A 1 189 ? -6.010 2.404 2.153 1.00 97.69 189 LEU A CA 1
ATOM 1457 C C . LEU A 1 189 ? -6.965 3.348 1.417 1.00 97.69 189 LEU A C 1
ATOM 1459 O O . LEU A 1 189 ? -6.912 4.560 1.645 1.00 97.69 189 LEU A O 1
ATOM 1463 N N . PRO A 1 190 ? -7.898 2.826 0.605 1.00 97.19 190 PRO A N 1
ATOM 1464 C CA . PRO A 1 190 ? -9.080 3.582 0.205 1.00 97.19 190 PRO A CA 1
ATOM 1465 C C . PRO A 1 190 ? -9.858 4.108 1.428 1.00 97.19 190 PRO A C 1
ATOM 1467 O O . PRO A 1 190 ? -9.846 3.454 2.473 1.00 97.19 190 PRO A O 1
ATOM 1470 N N . PRO A 1 191 ? -10.549 5.257 1.329 1.00 96.25 191 PRO A N 1
ATOM 1471 C CA . PRO A 1 191 ? -10.621 6.170 0.183 1.00 96.25 191 PRO A CA 1
ATOM 1472 C C . PRO A 1 191 ? -9.539 7.275 0.200 1.00 96.25 191 PRO A C 1
ATOM 1474 O O . PRO A 1 191 ? -9.794 8.380 -0.271 1.00 96.25 191 PRO A O 1
ATOM 1477 N N . SER A 1 192 ? -8.351 7.034 0.775 1.00 97.50 192 SER A N 1
ATOM 1478 C CA . SER A 1 192 ? -7.291 8.057 0.895 1.00 97.50 192 SER A CA 1
ATOM 1479 C C . SER A 1 192 ? -6.970 8.757 -0.426 1.00 97.50 192 SER A C 1
ATOM 1481 O O . SER A 1 192 ? -7.075 8.163 -1.494 1.00 97.50 192 SER A O 1
ATOM 1483 N N . ILE A 1 193 ? -6.493 9.997 -0.357 1.00 96.94 193 ILE A N 1
ATOM 1484 C CA . ILE A 1 193 ? -6.107 10.806 -1.517 1.00 96.94 193 ILE A CA 1
ATOM 1485 C C . ILE A 1 193 ? -4.612 10.662 -1.797 1.00 96.94 193 ILE A C 1
ATOM 1487 O O . ILE A 1 193 ? -3.773 10.881 -0.918 1.00 96.94 193 ILE A O 1
ATOM 1491 N N . HIS A 1 194 ? -4.262 10.323 -3.035 1.00 95.81 194 HIS A N 1
ATOM 1492 C CA . HIS A 1 194 ? -2.879 10.250 -3.482 1.00 95.81 194 HIS A CA 1
ATOM 1493 C C . HIS A 1 194 ? -2.271 11.657 -3.602 1.00 95.81 194 HIS A C 1
ATOM 1495 O O . HIS A 1 194 ? -2.848 12.509 -4.279 1.00 95.81 194 HIS A O 1
ATOM 1501 N N . PRO A 1 195 ? -1.096 11.909 -2.997 1.00 94.50 195 PRO A N 1
ATOM 1502 C CA . PRO A 1 195 ? -0.549 13.260 -2.875 1.00 94.50 195 PRO A CA 1
ATOM 1503 C C . PRO A 1 195 ? -0.204 13.900 -4.223 1.00 94.50 195 PRO A C 1
ATOM 1505 O O . PRO A 1 195 ? -0.459 15.081 -4.416 1.00 94.50 195 PRO A O 1
ATOM 1508 N N . ASP A 1 196 ? 0.318 13.112 -5.166 1.00 92.12 196 ASP A N 1
ATOM 1509 C CA . ASP A 1 196 ? 0.831 13.660 -6.428 1.00 92.12 196 ASP A CA 1
ATOM 1510 C C . ASP A 1 196 ? -0.256 13.837 -7.498 1.00 92.12 196 ASP A C 1
ATOM 1512 O O . ASP A 1 196 ? -0.111 14.645 -8.408 1.00 92.12 196 ASP A O 1
ATOM 1516 N N . THR A 1 197 ? -1.346 13.066 -7.419 1.00 94.19 197 THR A N 1
ATOM 1517 C CA . THR A 1 197 ? -2.384 13.024 -8.465 1.00 94.19 197 THR A CA 1
ATOM 1518 C C . THR A 1 197 ? -3.719 13.593 -8.000 1.00 94.19 197 THR A C 1
ATOM 1520 O O . THR A 1 197 ? -4.592 13.832 -8.830 1.00 94.19 197 THR A O 1
ATOM 1523 N N . GLY A 1 198 ? -3.921 13.749 -6.686 1.00 95.06 198 GLY A N 1
ATOM 1524 C CA . GLY A 1 198 ? -5.201 14.137 -6.092 1.00 95.06 198 GLY A CA 1
ATOM 1525 C C . GLY A 1 198 ? -6.307 13.084 -6.225 1.00 95.06 198 GLY A C 1
ATOM 1526 O O . GLY A 1 198 ? -7.432 13.330 -5.799 1.00 95.06 198 GLY A O 1
ATOM 1527 N N . ARG A 1 199 ? -6.020 11.910 -6.804 1.00 95.62 199 ARG A N 1
ATOM 1528 C CA . ARG A 1 199 ? -7.011 10.845 -7.006 1.00 95.62 199 ARG A CA 1
ATOM 1529 C C . ARG A 1 199 ? -7.138 9.968 -5.769 1.00 95.62 199 ARG A C 1
ATOM 1531 O O . ARG A 1 199 ? -6.160 9.748 -5.051 1.00 95.62 199 ARG A O 1
ATOM 1538 N N . GLN A 1 200 ? -8.336 9.440 -5.552 1.00 95.56 200 GLN A N 1
ATOM 1539 C CA . GLN A 1 200 ? -8.599 8.502 -4.468 1.00 95.56 200 GLN A CA 1
ATOM 1540 C C . GLN A 1 200 ? -7.969 7.137 -4.748 1.00 95.56 200 GLN A C 1
ATOM 1542 O O . GLN A 1 200 ? -7.844 6.701 -5.891 1.00 95.56 200 GLN A O 1
ATOM 1547 N N . TYR A 1 201 ? -7.554 6.472 -3.677 1.00 97.06 201 TYR A N 1
ATOM 1548 C CA . TYR A 1 201 ? -7.371 5.030 -3.663 1.00 97.06 201 TYR A CA 1
ATOM 1549 C C . TYR A 1 201 ? -8.753 4.373 -3.689 1.00 97.06 201 TYR A C 1
ATOM 1551 O O . TYR A 1 201 ? -9.663 4.826 -2.995 1.00 97.06 201 TYR A O 1
ATOM 1559 N N . GLU A 1 202 ? -8.894 3.289 -4.445 1.00 96.94 202 GLU A N 1
ATOM 1560 C CA . GLU A 1 202 ? -10.172 2.609 -4.664 1.00 96.94 202 GLU A CA 1
ATOM 1561 C C . GLU A 1 202 ? -10.078 1.132 -4.281 1.00 96.94 202 GLU A C 1
ATOM 1563 O O . GLU A 1 202 ? -9.047 0.484 -4.479 1.00 96.94 202 GLU A O 1
ATOM 1568 N N . TRP A 1 203 ? -11.162 0.585 -3.735 1.00 97.00 203 TRP A N 1
ATOM 1569 C CA . TRP A 1 203 ? -11.300 -0.857 -3.552 1.00 97.00 203 TRP A CA 1
ATOM 1570 C C . TRP A 1 203 ? -11.572 -1.508 -4.911 1.00 97.00 203 TRP A C 1
ATOM 1572 O O . TRP A 1 203 ? -12.521 -1.136 -5.594 1.00 97.00 203 TRP A O 1
ATOM 1582 N N . ALA A 1 204 ? -10.748 -2.480 -5.296 1.00 94.56 204 ALA A N 1
ATOM 1583 C CA . ALA A 1 204 ? -10.985 -3.320 -6.472 1.00 94.56 204 ALA A CA 1
ATOM 1584 C C . ALA A 1 204 ? -11.745 -4.608 -6.129 1.00 94.56 204 ALA A C 1
ATOM 1586 O O . ALA A 1 204 ? -12.388 -5.192 -6.999 1.00 94.56 204 ALA A O 1
ATOM 1587 N N . ASP A 1 205 ? -11.676 -5.039 -4.871 1.00 89.12 205 ASP A N 1
ATOM 1588 C CA . ASP A 1 205 ? -12.361 -6.227 -4.382 1.00 89.12 205 ASP A CA 1
ATOM 1589 C C . ASP A 1 205 ? -13.605 -5.841 -3.575 1.00 89.12 205 ASP A C 1
ATOM 1591 O O . ASP A 1 205 ? -13.528 -5.074 -2.611 1.00 89.12 205 ASP A O 1
ATOM 1595 N N . ALA A 1 206 ? -14.750 -6.397 -3.973 1.00 79.31 206 ALA A N 1
ATOM 1596 C CA . ALA A 1 206 ? -16.039 -6.156 -3.343 1.00 79.31 206 ALA A CA 1
ATOM 1597 C C . ALA A 1 206 ? -16.094 -6.636 -1.882 1.00 79.31 206 ALA A C 1
ATOM 1599 O O . ALA A 1 206 ? -16.851 -6.050 -1.108 1.00 79.31 206 ALA A O 1
ATOM 1600 N N . GLU A 1 207 ? -15.275 -7.623 -1.483 1.00 80.81 207 GLU A N 1
ATOM 1601 C CA . GLU A 1 207 ? -15.167 -8.081 -0.081 1.00 80.81 207 GLU A CA 1
ATOM 1602 C C . GLU A 1 207 ? -14.843 -6.915 0.869 1.00 80.81 207 GLU A C 1
ATOM 1604 O O . GLU A 1 207 ? -15.268 -6.908 2.022 1.00 80.81 207 GLU A O 1
ATOM 1609 N N . PHE A 1 208 ? -14.146 -5.887 0.378 1.00 79.56 208 PHE A N 1
ATOM 1610 C CA . PHE A 1 208 ? -13.693 -4.755 1.185 1.00 79.56 208 PHE A CA 1
ATOM 1611 C C . PHE A 1 208 ? -14.522 -3.477 0.994 1.00 79.56 208 PHE A C 1
ATOM 1613 O O . PHE A 1 208 ? -14.181 -2.445 1.577 1.00 79.56 208 PHE A O 1
ATOM 1620 N N . VAL A 1 209 ? -15.605 -3.521 0.208 1.00 72.88 209 VAL A N 1
ATOM 1621 C CA . VAL A 1 209 ? -16.449 -2.349 -0.094 1.00 72.88 209 VAL A CA 1
ATOM 1622 C C . VAL A 1 209 ? -17.538 -2.118 0.966 1.00 72.88 209 VAL A C 1
ATOM 1624 O O . VAL A 1 209 ? -17.893 -0.962 1.199 1.00 72.88 209 VAL A O 1
ATOM 1627 N N . SER A 1 210 ? -18.020 -3.164 1.653 1.00 55.00 210 SER A N 1
ATOM 1628 C CA . SER A 1 210 ? -19.148 -3.100 2.607 1.00 55.00 210 SER A CA 1
ATOM 1629 C C . SER A 1 210 ? -18.734 -2.744 4.028 1.00 55.00 210 SER A C 1
ATOM 1631 O O . SER A 1 210 ? -18.098 -3.598 4.677 1.00 55.00 210 SER A O 1
#

Radius of gyration: 19.02 Å; chains: 1; bounding box: 46×62×41 Å